Protein AF-A0A2V8XQ31-F1 (afdb_monomer)

Secondary structure (DSSP, 8-state):
--HHHHHHHHHHHHHHHHHHHHHHHHHHHHTT----THHHHHHTT--SPP-TTTS-HHHHHHHHHHHHHHTTB--STTS-BHHHHHHHH-GGGHHHHHHHHHHHGGGHHHHHHHIIIIISS--SSHHHHHHHHHHHHHS-HHHHHHHHHHHHHHHHHHHHHHHHHHTT-HHHHHHHHHHHHHHHHHHHHHHH--

pLDDT: mean 86.51, std 13.4, range [44.06, 98.5]

Foldseek 3Di:
DDPVLVVLLVVLVVLLVVLVVLVVQLVCLVVVNDDDCVQVVCCVPPVDHPPCVVPVVSVLSLLQSLLSLLQCCPPDPPGHRVLVSCCVVCVVLNLLSVLLCVLQVVLNVLSVLSNCDRHPHHDPDPVSNVSSCVSCVVDPPVSNVVSVVLVSQLVCLSVQLVVCVVVVPVVSNVVSVVSSVVSNVVSVVVVVVD

Solvent-accessible surface area (backbone atoms only — not comparable to full-atom values): 10555 Å² total; per-residue (Å²): 130,55,75,65,56,53,49,50,47,50,53,47,53,56,53,50,52,53,51,55,50,50,51,50,53,47,51,28,44,77,71,67,71,52,79,72,65,67,64,61,61,37,56,76,80,45,80,69,80,82,58,56,86,81,56,48,62,60,58,58,45,49,42,46,47,49,26,54,50,36,61,44,58,26,89,50,99,90,41,46,34,49,69,61,52,44,40,73,77,40,55,91,46,37,69,41,50,51,33,39,45,66,59,41,55,84,44,47,71,38,35,50,45,23,20,60,24,69,38,84,35,83,55,97,44,70,75,60,35,51,65,27,50,51,43,59,76,78,38,54,70,64,59,56,50,49,35,51,48,35,49,52,42,31,55,50,14,55,56,44,26,54,53,19,55,78,68,68,35,66,69,53,28,52,54,20,48,51,39,31,52,51,29,20,51,53,35,50,54,56,65,76,75,109

Nearest PDB structures (foldseek):
  6za9-assembly1_N  TM=2.447E-01  e=4.425E+00  Ovis aries
  8gl3-assembly1_A  TM=2.316E-01  e=5.879E+00  synthetic construct
  8abq-assembly1_A  TM=2.001E-01  e=6.777E+00  Homo sapiens
  7n6g-assembly1_3X  TM=1.553E-01  e=7.813E+00  Chlamydomonas reinhardtii

Structure (mmCIF, N/CA/C/O backbone):
data_AF-A0A2V8XQ31-F1
#
_entry.id   AF-A0A2V8XQ31-F1
#
loop_
_atom_site.group_PDB
_atom_site.id
_atom_site.type_symbol
_atom_site.label_atom_id
_atom_site.label_alt_id
_atom_site.label_comp_id
_atom_site.label_asym_id
_atom_site.label_entity_id
_atom_site.label_seq_id
_atom_site.pdbx_PDB_ins_code
_atom_site.Cartn_x
_atom_site.Cartn_y
_atom_site.Cartn_z
_atom_site.occupancy
_atom_site.B_iso_or_equiv
_atom_site.auth_seq_id
_atom_site.auth_comp_id
_atom_site.auth_asym_id
_atom_site.auth_atom_id
_atom_site.pdbx_PDB_model_num
ATOM 1 N N . MET A 1 1 ? 2.027 -2.261 24.546 1.00 66.75 1 MET A N 1
ATOM 2 C CA . MET A 1 1 ? 3.226 -2.220 23.699 1.00 66.75 1 MET A CA 1
ATOM 3 C C . MET A 1 1 ? 4.453 -1.983 24.562 1.00 66.75 1 MET A C 1
ATOM 5 O O . MET A 1 1 ? 4.345 -1.284 25.568 1.00 66.75 1 MET A O 1
ATOM 9 N N . ASN A 1 2 ? 5.584 -2.586 24.212 1.00 75.25 2 ASN A N 1
ATOM 10 C CA . ASN A 1 2 ? 6.893 -2.302 24.798 1.00 75.25 2 ASN A CA 1
ATOM 11 C C . ASN A 1 2 ? 7.552 -1.076 24.114 1.00 75.25 2 ASN A C 1
ATOM 13 O O . ASN A 1 2 ? 7.006 -0.517 23.163 1.00 75.25 2 ASN A O 1
ATOM 17 N N . ALA A 1 3 ? 8.706 -0.617 24.614 1.00 73.62 3 ALA A N 1
ATOM 18 C CA . ALA A 1 3 ? 9.369 0.590 24.099 1.00 73.62 3 ALA A CA 1
ATOM 19 C C . ALA A 1 3 ? 9.789 0.477 22.620 1.00 73.62 3 ALA A C 1
ATOM 21 O O . ALA A 1 3 ? 9.662 1.447 21.877 1.00 73.62 3 ALA A O 1
ATOM 22 N N . THR A 1 4 ? 10.234 -0.705 22.192 1.00 73.88 4 THR A N 1
ATOM 23 C CA . THR A 1 4 ? 10.644 -0.991 20.811 1.00 73.88 4 THR A CA 1
ATOM 24 C C . THR A 1 4 ? 9.445 -1.001 19.863 1.00 73.88 4 THR A C 1
ATOM 26 O O . THR A 1 4 ? 9.502 -0.392 18.802 1.00 73.88 4 THR A O 1
ATOM 29 N N . GLU A 1 5 ? 8.323 -1.596 20.271 1.00 76.50 5 GLU A N 1
ATOM 30 C CA . GLU A 1 5 ? 7.067 -1.596 19.502 1.00 76.50 5 GLU A CA 1
ATOM 31 C C . GLU A 1 5 ? 6.525 -0.165 19.310 1.00 76.50 5 GLU A C 1
ATOM 33 O O . GLU A 1 5 ? 6.052 0.202 18.234 1.00 76.50 5 GLU A O 1
ATOM 38 N N . HIS A 1 6 ? 6.643 0.687 20.335 1.00 80.50 6 HIS A N 1
ATOM 39 C CA . HIS A 1 6 ? 6.272 2.102 20.232 1.00 80.50 6 HIS A CA 1
ATOM 40 C C . HIS A 1 6 ? 7.166 2.889 19.263 1.00 80.50 6 HIS A C 1
ATOM 42 O O . HIS A 1 6 ? 6.672 3.758 18.538 1.00 80.50 6 HIS A O 1
ATOM 48 N N . GLU A 1 7 ? 8.469 2.609 19.256 1.00 88.44 7 GLU A N 1
ATOM 49 C CA . GLU A 1 7 ? 9.415 3.212 18.318 1.00 88.44 7 GLU A CA 1
ATOM 50 C C . GLU A 1 7 ? 9.129 2.767 16.880 1.00 88.44 7 GLU A C 1
ATOM 52 O O . GLU A 1 7 ? 9.018 3.608 15.985 1.00 88.44 7 GLU A O 1
ATOM 57 N N . GLU A 1 8 ? 8.918 1.470 16.664 1.00 90.19 8 GLU A N 1
ATOM 58 C CA . GLU A 1 8 ? 8.618 0.917 15.347 1.00 90.19 8 GLU A CA 1
ATOM 59 C C . GLU A 1 8 ? 7.309 1.473 14.771 1.00 90.19 8 GLU A C 1
ATOM 61 O O . GLU A 1 8 ? 7.279 1.891 13.611 1.00 90.19 8 GLU A O 1
ATOM 66 N N . LEU A 1 9 ? 6.248 1.579 15.579 1.00 88.56 9 LEU A N 1
ATOM 67 C CA . LEU A 1 9 ? 4.995 2.218 15.167 1.00 88.56 9 LEU A CA 1
ATOM 68 C C . LEU A 1 9 ? 5.207 3.674 14.741 1.00 88.56 9 LEU A C 1
ATOM 70 O O . LEU A 1 9 ? 4.641 4.124 13.741 1.00 88.56 9 LEU A O 1
ATOM 74 N N . ARG A 1 10 ? 6.016 4.430 15.489 1.00 90.69 10 ARG A N 1
ATOM 75 C CA . ARG A 1 10 ? 6.312 5.824 15.151 1.00 90.69 10 ARG A CA 1
ATOM 76 C C . ARG A 1 10 ? 7.059 5.920 13.825 1.00 90.69 10 ARG A C 1
ATOM 78 O O . ARG A 1 10 ? 6.645 6.688 12.956 1.00 90.69 10 ARG A O 1
ATOM 85 N N . ILE A 1 11 ? 8.118 5.128 13.660 1.00 93.44 11 ILE A N 1
ATOM 86 C CA . ILE A 1 11 ? 8.884 5.057 12.412 1.00 93.44 11 ILE A CA 1
ATOM 87 C C . ILE A 1 11 ? 7.945 4.678 11.264 1.00 93.44 11 ILE A C 1
ATOM 89 O O . ILE A 1 11 ? 7.956 5.329 10.217 1.00 93.44 11 ILE A O 1
ATOM 93 N N . PHE A 1 12 ? 7.079 3.682 11.469 1.00 94.44 12 PHE A N 1
ATOM 94 C CA . PHE A 1 12 ? 6.083 3.283 10.487 1.00 94.44 12 PHE A CA 1
ATOM 95 C C . PHE A 1 12 ? 5.175 4.441 10.086 1.00 94.44 12 PHE A C 1
ATOM 97 O O . PHE A 1 12 ? 5.033 4.711 8.895 1.00 94.44 12 PHE A O 1
ATOM 104 N N . ALA A 1 13 ? 4.579 5.143 11.049 1.00 91.88 13 ALA A N 1
ATOM 105 C CA . ALA A 1 13 ? 3.667 6.247 10.776 1.00 91.88 13 ALA A CA 1
ATOM 106 C C . ALA A 1 13 ? 4.354 7.372 9.980 1.00 91.88 13 ALA A C 1
ATOM 108 O O . ALA A 1 13 ? 3.790 7.870 9.003 1.00 91.88 13 ALA A O 1
ATOM 109 N N . GLU A 1 14 ? 5.589 7.729 10.344 1.00 94.31 14 GLU A N 1
ATOM 110 C CA . GLU A 1 14 ? 6.400 8.719 9.626 1.00 94.31 14 GLU A CA 1
ATOM 111 C C . GLU A 1 14 ? 6.654 8.285 8.171 1.00 94.31 14 GLU A C 1
ATOM 113 O O . GLU A 1 14 ? 6.369 9.034 7.228 1.00 94.31 14 GLU A O 1
ATOM 118 N N . ARG A 1 15 ? 7.099 7.040 7.954 1.00 96.00 15 ARG A N 1
ATOM 119 C CA . ARG A 1 15 ? 7.329 6.511 6.600 1.00 96.00 15 ARG A CA 1
ATOM 120 C C . ARG A 1 15 ? 6.035 6.348 5.802 1.00 96.00 15 ARG A C 1
ATOM 122 O O . ARG A 1 15 ? 6.018 6.617 4.601 1.00 96.00 15 ARG A O 1
ATOM 129 N N . PHE A 1 16 ? 4.936 5.966 6.442 1.00 96.50 16 PHE A N 1
ATOM 130 C CA . PHE A 1 16 ? 3.633 5.851 5.796 1.00 96.50 16 PHE A CA 1
ATOM 131 C C . PHE A 1 16 ? 3.143 7.215 5.293 1.00 96.50 16 PHE A C 1
ATOM 133 O O . PHE A 1 16 ? 2.686 7.315 4.156 1.00 96.50 16 PHE A O 1
ATOM 140 N N . MET A 1 17 ? 3.324 8.294 6.063 1.00 94.75 17 MET A N 1
ATOM 141 C CA . MET A 1 17 ? 3.017 9.655 5.596 1.00 94.75 17 MET A CA 1
ATOM 142 C C . MET A 1 17 ? 3.853 10.057 4.375 1.00 94.75 17 MET A C 1
ATOM 144 O O . MET A 1 17 ? 3.322 10.623 3.418 1.00 94.75 17 MET A O 1
ATOM 148 N N . HIS A 1 18 ? 5.147 9.731 4.353 1.00 96.06 18 HIS A N 1
ATOM 149 C CA . HIS A 1 18 ? 5.979 9.967 3.170 1.00 96.06 18 HIS A CA 1
ATOM 150 C C . HIS A 1 18 ? 5.475 9.196 1.946 1.00 96.06 18 HIS A C 1
ATOM 152 O O . HIS A 1 18 ? 5.382 9.768 0.861 1.00 96.06 18 HIS A O 1
ATOM 158 N N . PHE A 1 19 ? 5.083 7.934 2.115 1.00 97.12 19 PHE A N 1
ATOM 159 C CA . PHE A 1 19 ? 4.467 7.152 1.045 1.00 97.12 19 PHE A CA 1
ATOM 160 C C . PHE A 1 19 ? 3.168 7.786 0.528 1.00 97.12 19 PHE A C 1
ATOM 162 O O . PHE A 1 19 ? 2.980 7.891 -0.683 1.00 97.12 19 PHE A O 1
ATOM 169 N N . MET A 1 20 ? 2.309 8.289 1.419 1.00 96.12 20 MET A N 1
ATOM 170 C CA . MET A 1 20 ? 1.084 9.010 1.047 1.00 96.12 20 MET A CA 1
ATOM 171 C C . MET A 1 20 ? 1.369 10.279 0.231 1.00 96.12 20 MET A C 1
ATOM 173 O O . MET A 1 20 ? 0.645 10.580 -0.724 1.00 96.12 20 MET A O 1
ATOM 177 N N . ASN A 1 21 ? 2.444 10.997 0.559 1.00 94.56 21 ASN A N 1
ATOM 178 C CA . ASN A 1 21 ? 2.882 12.164 -0.204 1.00 94.56 21 ASN A CA 1
ATOM 179 C C . ASN A 1 21 ? 3.381 11.766 -1.600 1.00 94.5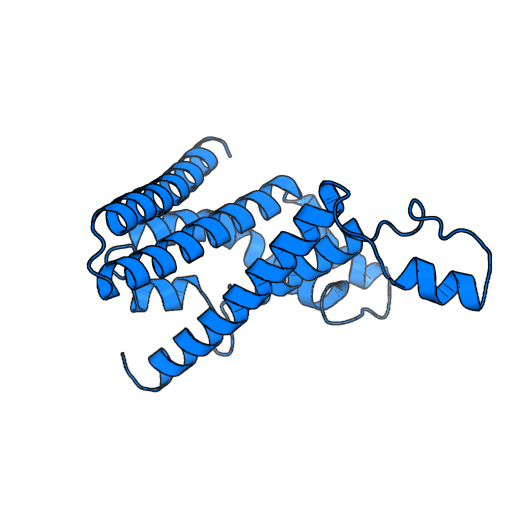6 21 ASN A C 1
ATOM 181 O O . ASN A 1 21 ? 2.948 12.352 -2.591 1.00 94.56 21 ASN A O 1
ATOM 185 N N . LEU A 1 22 ? 4.227 10.734 -1.701 1.00 95.00 22 LEU A N 1
ATOM 186 C CA . LEU A 1 22 ? 4.715 10.219 -2.989 1.00 95.00 22 LEU A CA 1
ATOM 187 C C . LEU A 1 22 ? 3.567 9.710 -3.869 1.00 95.00 22 LEU A C 1
ATOM 189 O O . LEU A 1 22 ? 3.551 9.963 -5.073 1.00 95.00 22 LEU A O 1
ATOM 193 N N . TRP A 1 23 ? 2.583 9.035 -3.269 1.00 95.25 23 TRP A N 1
ATOM 194 C CA . TRP A 1 23 ? 1.371 8.594 -3.956 1.00 95.25 23 TRP A CA 1
ATOM 195 C C . TRP A 1 23 ? 0.600 9.776 -4.548 1.00 95.25 23 TRP A C 1
ATOM 197 O O . TRP A 1 23 ? 0.199 9.735 -5.710 1.00 95.25 23 TRP A O 1
ATOM 207 N N . THR A 1 24 ? 0.397 10.832 -3.756 1.00 92.81 24 THR A N 1
ATOM 208 C CA . THR A 1 24 ? -0.307 12.046 -4.193 1.00 92.81 24 THR A CA 1
ATOM 209 C C . THR A 1 24 ? 0.429 12.723 -5.345 1.00 92.81 24 THR A C 1
ATOM 211 O O . THR A 1 24 ? -0.178 12.966 -6.382 1.00 92.81 24 THR A O 1
ATOM 214 N N . ILE A 1 25 ? 1.750 12.902 -5.229 1.00 90.69 25 ILE A N 1
ATOM 215 C CA . ILE A 1 25 ? 2.588 13.464 -6.300 1.00 90.69 25 ILE A CA 1
ATOM 216 C C . ILE A 1 25 ? 2.452 12.645 -7.588 1.00 90.69 25 ILE A C 1
ATOM 218 O O . ILE A 1 25 ? 2.255 13.204 -8.666 1.00 90.69 25 ILE A O 1
ATOM 222 N N . TYR A 1 26 ? 2.522 11.315 -7.491 1.00 92.56 26 TYR A N 1
ATOM 223 C CA . TYR A 1 26 ? 2.363 10.447 -8.653 1.00 92.56 26 TYR A CA 1
ATOM 224 C C . TYR A 1 26 ? 0.970 10.578 -9.284 1.00 92.56 26 TYR A C 1
ATOM 226 O O . TYR A 1 26 ? 0.849 10.678 -10.505 1.00 92.56 26 TYR A O 1
ATOM 234 N N . LYS A 1 27 ? -0.092 10.636 -8.471 1.00 90.88 27 LYS A N 1
ATOM 235 C CA . LYS A 1 27 ? -1.457 10.867 -8.960 1.00 90.88 27 LYS A CA 1
ATOM 236 C C . LYS A 1 27 ? -1.591 12.216 -9.665 1.00 90.88 27 LYS A C 1
ATOM 238 O O . LYS A 1 27 ? -2.171 12.239 -10.748 1.00 90.88 27 LYS A O 1
ATOM 243 N N . ASP A 1 28 ? -1.011 13.277 -9.116 1.00 8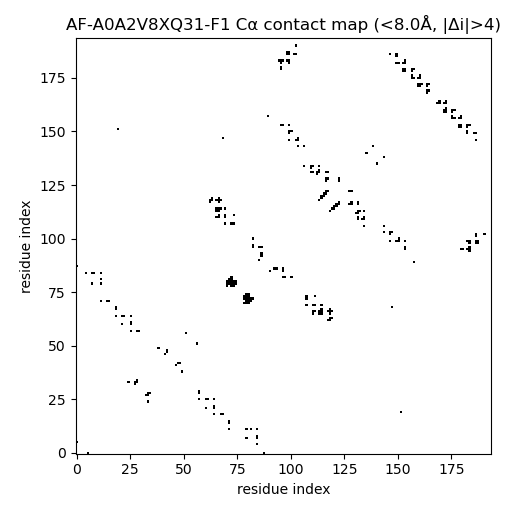8.19 28 ASP A N 1
ATOM 244 C CA . ASP A 1 28 ? -1.019 14.608 -9.727 1.00 88.19 28 ASP A CA 1
ATOM 245 C C . ASP A 1 28 ? -0.254 14.637 -11.056 1.00 88.19 28 ASP A C 1
ATOM 247 O O . ASP A 1 28 ? -0.667 15.320 -11.994 1.00 88.19 28 ASP A O 1
ATOM 251 N N . MET A 1 29 ? 0.831 13.864 -11.188 1.00 86.88 29 MET A N 1
ATOM 252 C CA . MET A 1 29 ? 1.517 13.679 -12.473 1.00 86.88 29 MET A CA 1
ATOM 253 C C . MET A 1 29 ? 0.620 12.997 -13.508 1.00 86.88 29 MET A C 1
ATOM 255 O O . MET A 1 29 ? 0.594 13.422 -14.661 1.00 86.88 29 MET A O 1
ATOM 259 N N . LEU A 1 30 ? -0.136 11.969 -13.110 1.00 85.38 30 LEU A N 1
ATOM 260 C CA . LEU A 1 30 ? -1.047 11.262 -14.016 1.00 85.38 30 LEU A CA 1
ATOM 261 C C . LEU A 1 30 ? -2.241 12.121 -14.455 1.00 85.38 30 LEU A C 1
ATOM 263 O O . LEU A 1 30 ? -2.742 11.935 -15.560 1.00 85.38 30 LEU A O 1
ATOM 267 N N . THR A 1 31 ? -2.703 13.050 -13.614 1.00 85.50 31 THR A N 1
ATOM 268 C CA . THR A 1 31 ? -3.830 13.944 -13.931 1.00 85.50 31 THR A CA 1
ATOM 269 C C . THR A 1 31 ? -3.396 15.283 -14.531 1.00 85.50 31 THR A C 1
ATOM 271 O O . THR A 1 31 ? -4.246 16.121 -14.815 1.00 85.50 31 THR A O 1
ATOM 274 N N . GLY A 1 32 ? -2.092 15.507 -14.726 1.00 78.38 32 GLY A N 1
ATOM 275 C CA . GLY A 1 32 ? -1.554 16.758 -15.273 1.00 78.38 32 GLY A CA 1
ATOM 276 C C . GLY A 1 32 ? -1.569 17.942 -14.297 1.00 78.38 32 GLY A C 1
ATOM 277 O O . GLY A 1 32 ? -1.387 19.083 -14.713 1.00 78.38 32 GLY A O 1
ATOM 278 N N . HIS A 1 33 ? -1.778 17.690 -13.003 1.00 79.50 33 HIS A N 1
ATOM 279 C CA . HIS A 1 33 ? -1.735 18.709 -11.951 1.00 79.50 33 HIS A CA 1
ATOM 280 C C . HIS A 1 33 ? -0.315 18.970 -11.428 1.00 79.50 33 HIS A C 1
ATOM 282 O O . HIS A 1 33 ? -0.062 20.018 -10.835 1.00 79.50 33 HIS A O 1
ATOM 288 N N . TYR A 1 34 ? 0.629 18.058 -11.676 1.00 76.38 34 TYR A N 1
ATOM 289 C CA . TYR A 1 34 ? 2.032 18.257 -11.325 1.00 76.38 34 TYR A CA 1
ATOM 290 C C . TYR A 1 34 ? 2.772 19.097 -12.377 1.00 76.38 34 TYR A C 1
ATOM 292 O O . TYR A 1 34 ? 2.791 18.753 -13.561 1.00 76.38 34 TYR A O 1
ATOM 300 N N . LYS A 1 35 ? 3.443 20.165 -11.930 1.00 67.38 35 LYS A N 1
ATOM 301 C CA . LYS A 1 35 ? 4.313 21.014 -12.758 1.00 67.38 35 LYS A CA 1
ATOM 302 C C . LYS A 1 35 ? 5.777 20.852 -12.313 1.00 67.38 35 LYS A C 1
ATOM 304 O O . LYS A 1 35 ? 6.116 21.324 -11.229 1.00 67.38 35 LYS A O 1
ATOM 309 N N . PRO A 1 36 ? 6.647 20.183 -13.093 1.00 65.44 36 PRO A N 1
ATOM 310 C CA . PRO A 1 36 ? 8.058 20.038 -12.738 1.00 65.44 36 PRO A CA 1
ATOM 311 C C . PRO A 1 36 ? 8.803 21.375 -12.844 1.00 65.44 36 PRO A C 1
ATOM 313 O O . PRO A 1 36 ? 8.798 22.003 -13.900 1.00 65.44 36 PRO A O 1
ATOM 316 N N . SER A 1 37 ? 9.531 21.757 -11.794 1.00 64.06 37 SER A N 1
ATOM 317 C CA . SER A 1 37 ? 10.412 22.940 -11.788 1.00 64.06 37 SER A CA 1
ATOM 318 C C . SER A 1 37 ? 11.687 22.765 -12.627 1.00 64.06 37 SER A C 1
ATOM 320 O O . SER A 1 37 ? 12.324 23.744 -13.002 1.00 64.06 37 SER A O 1
ATOM 322 N N . TYR A 1 38 ? 12.059 21.528 -12.978 1.00 54.88 38 TYR A N 1
ATOM 323 C CA . TYR A 1 38 ? 13.233 21.245 -13.818 1.00 54.88 38 TYR A CA 1
ATOM 324 C C . TYR A 1 38 ? 13.116 21.852 -15.231 1.00 54.88 38 TYR A C 1
ATOM 326 O O . TYR A 1 38 ? 14.125 22.208 -15.835 1.00 54.88 38 TYR A O 1
ATOM 334 N N . GLY A 1 39 ? 11.886 22.044 -15.730 1.00 50.22 39 GLY A N 1
ATOM 335 C CA . GLY A 1 39 ? 11.628 22.783 -16.970 1.00 50.22 39 GLY A CA 1
ATOM 336 C C . GLY A 1 39 ? 12.022 24.259 -16.891 1.00 50.22 39 GLY A C 1
ATOM 337 O O . GLY A 1 39 ? 12.519 24.797 -17.871 1.00 50.22 39 GLY A O 1
ATOM 338 N N . GLU A 1 40 ? 11.873 24.888 -15.723 1.00 51.12 40 GLU A N 1
ATOM 339 C CA . GLU A 1 40 ? 12.213 26.299 -15.501 1.00 51.12 40 GLU A CA 1
ATOM 340 C C . GLU A 1 40 ? 13.726 26.498 -15.303 1.00 51.12 40 GLU A C 1
ATOM 342 O O . GLU A 1 40 ? 14.291 27.470 -15.804 1.00 51.12 40 GLU A O 1
ATOM 347 N N . MET A 1 41 ? 14.406 25.546 -14.645 1.00 46.25 41 MET A N 1
ATOM 348 C CA . MET A 1 41 ? 15.866 25.582 -14.455 1.00 46.25 41 MET A CA 1
ATOM 349 C C . MET A 1 41 ? 16.644 25.411 -15.767 1.00 46.25 41 MET A C 1
ATOM 351 O O . MET A 1 41 ? 17.636 26.101 -15.974 1.00 46.25 41 MET A O 1
ATOM 355 N N . LEU A 1 42 ? 16.190 24.540 -16.677 1.00 44.06 42 LEU A N 1
ATOM 356 C CA . LEU A 1 42 ? 16.852 24.364 -17.973 1.00 44.06 42 LEU A CA 1
ATOM 357 C C . LEU A 1 42 ? 16.575 25.518 -18.934 1.00 44.06 42 LEU A C 1
ATOM 359 O O . LEU A 1 42 ? 17.495 25.929 -19.623 1.00 44.06 42 LEU A O 1
ATOM 363 N N . THR A 1 43 ? 15.382 26.126 -18.940 1.00 49.31 43 THR A N 1
ATOM 364 C CA . THR A 1 43 ? 15.114 27.289 -19.812 1.00 49.31 43 THR A CA 1
ATOM 365 C C . THR A 1 43 ? 16.011 28.501 -19.539 1.00 49.31 43 THR A C 1
ATOM 367 O O . THR A 1 43 ? 16.128 29.365 -20.406 1.00 49.31 43 THR A O 1
ATOM 370 N N . ALA A 1 44 ? 16.654 28.565 -18.367 1.00 53.50 44 ALA A N 1
ATOM 371 C CA . ALA A 1 44 ? 17.627 29.600 -18.028 1.00 53.50 44 ALA A CA 1
ATOM 372 C C . ALA A 1 44 ? 19.041 29.336 -18.597 1.00 53.50 44 ALA A C 1
ATOM 374 O O . ALA A 1 44 ? 19.782 30.291 -18.812 1.00 53.50 44 ALA A O 1
ATOM 375 N N . GLU A 1 45 ? 19.411 28.077 -18.868 1.00 54.59 45 GLU A N 1
ATOM 376 C CA . GLU A 1 45 ? 20.768 27.680 -19.300 1.00 54.59 45 GLU A CA 1
ATOM 377 C C . GLU A 1 45 ? 20.816 27.020 -20.698 1.00 54.59 45 GLU A C 1
ATOM 379 O O . GLU A 1 45 ? 21.830 27.109 -21.388 1.00 54.59 45 GLU A O 1
ATOM 384 N N . ASP A 1 46 ? 19.726 26.399 -21.157 1.00 52.12 46 ASP A N 1
ATOM 385 C CA . ASP A 1 46 ? 19.575 25.738 -22.457 1.00 52.12 46 ASP A CA 1
ATOM 386 C C . ASP A 1 46 ? 18.105 25.813 -22.943 1.00 52.12 46 ASP A C 1
ATOM 388 O O . ASP A 1 46 ? 17.221 25.156 -22.389 1.00 52.12 46 ASP A O 1
ATOM 392 N N . PRO A 1 47 ? 17.800 26.582 -24.006 1.00 54.25 47 PRO A N 1
ATOM 393 C CA . PRO A 1 47 ? 16.432 26.853 -24.456 1.00 54.25 47 PRO A CA 1
ATOM 394 C C . PRO A 1 47 ? 15.769 25.685 -25.207 1.00 54.25 47 PRO A C 1
ATOM 396 O O . PRO A 1 47 ? 14.673 25.844 -25.752 1.00 54.25 47 PRO A O 1
ATOM 399 N N . ARG A 1 48 ? 16.413 24.514 -25.303 1.00 61.91 48 ARG A N 1
ATOM 400 C CA . ARG A 1 48 ? 15.818 23.355 -25.977 1.00 61.91 48 ARG A CA 1
ATOM 401 C C . ARG A 1 48 ? 14.623 22.831 -25.167 1.00 61.91 48 ARG A C 1
ATOM 403 O O . ARG A 1 48 ? 14.771 22.553 -23.978 1.00 61.91 48 ARG A O 1
ATOM 410 N N . PRO A 1 49 ? 13.445 22.634 -25.789 1.00 55.25 49 PRO A N 1
ATOM 411 C CA . PRO A 1 49 ? 12.296 22.074 -25.090 1.00 55.25 49 PRO A CA 1
ATOM 412 C C . PRO A 1 49 ? 12.641 20.678 -24.558 1.00 55.25 49 PRO A C 1
ATOM 414 O O . PRO A 1 49 ? 13.111 19.819 -25.309 1.00 55.25 49 PRO A O 1
ATOM 417 N N . ILE A 1 50 ? 12.404 20.448 -23.262 1.00 56.19 50 ILE A N 1
ATOM 418 C CA . ILE A 1 50 ? 12.531 19.116 -22.669 1.00 56.19 50 ILE A CA 1
ATOM 419 C C . ILE A 1 50 ? 11.511 18.213 -23.354 1.00 56.19 50 ILE A C 1
ATOM 421 O O . ILE A 1 50 ? 10.300 18.425 -23.263 1.00 56.19 50 ILE A O 1
ATOM 425 N N . ASP A 1 51 ? 12.005 17.187 -24.040 1.00 61.12 51 ASP A N 1
ATOM 426 C CA . ASP A 1 51 ? 11.145 16.159 -24.598 1.00 61.12 51 ASP A CA 1
ATOM 427 C C . ASP A 1 51 ? 10.641 15.249 -23.468 1.00 61.12 51 ASP A C 1
ATOM 429 O O . ASP A 1 51 ? 11.219 14.201 -23.168 1.00 61.12 51 ASP A O 1
ATOM 433 N N . ASN A 1 52 ? 9.539 15.653 -22.834 1.00 56.03 52 ASN A N 1
ATOM 434 C CA . ASN A 1 52 ? 8.838 14.851 -21.828 1.00 56.03 52 ASN A CA 1
ATOM 435 C C . ASN A 1 52 ? 8.349 13.498 -22.387 1.00 56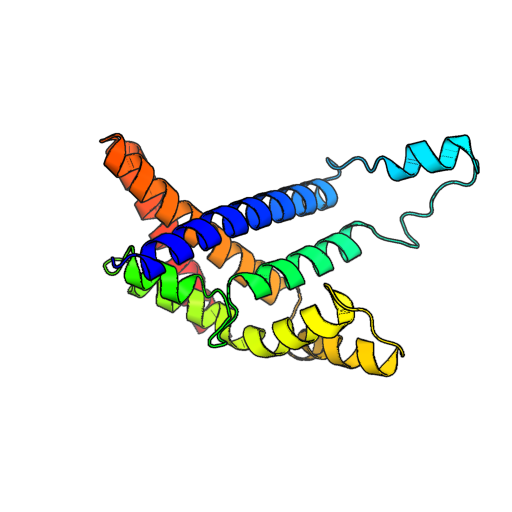.03 52 ASN A C 1
ATOM 437 O O . ASN A 1 52 ? 7.985 12.622 -21.607 1.00 56.03 52 ASN A O 1
ATOM 441 N N . ARG A 1 53 ? 8.350 13.294 -23.718 1.00 59.00 53 ARG A N 1
ATOM 442 C CA . ARG A 1 53 ? 8.084 11.983 -24.334 1.00 59.00 53 ARG A CA 1
ATOM 443 C C . ARG A 1 53 ? 9.308 11.072 -24.274 1.00 59.00 53 ARG A C 1
ATOM 445 O O . ARG A 1 53 ? 9.152 9.858 -24.218 1.00 59.00 53 ARG A O 1
ATOM 452 N N . LYS A 1 54 ? 10.514 11.644 -24.258 1.00 55.81 54 LYS A N 1
ATOM 453 C CA . LYS A 1 54 ? 11.781 10.909 -24.139 1.00 55.81 54 LYS A CA 1
ATOM 454 C C . LYS A 1 54 ? 12.092 10.510 -22.696 1.00 55.81 54 LYS A C 1
ATOM 456 O O . LYS A 1 54 ? 12.698 9.465 -22.478 1.00 55.81 54 LYS A O 1
ATOM 461 N N . TRP A 1 55 ? 11.656 11.316 -21.727 1.00 63.66 55 TRP A N 1
ATOM 462 C CA . TRP A 1 55 ? 11.854 11.071 -20.294 1.00 63.66 55 TRP A CA 1
ATOM 463 C C . TRP A 1 55 ? 10.552 11.288 -19.516 1.00 63.66 55 TRP A C 1
ATOM 465 O O . TRP A 1 55 ? 10.376 12.321 -18.868 1.00 63.66 55 TRP A O 1
ATOM 475 N N . PRO A 1 56 ? 9.612 10.334 -19.590 1.00 71.56 56 PRO A N 1
ATOM 476 C CA . PRO A 1 56 ? 8.336 10.437 -18.895 1.00 71.56 56 PRO A CA 1
ATOM 477 C C . PRO A 1 56 ? 8.555 10.404 -17.373 1.00 71.56 56 PRO A C 1
ATOM 479 O O . PRO A 1 56 ? 8.757 9.348 -16.773 1.00 71.56 56 PRO A O 1
ATOM 482 N N . VAL A 1 57 ? 8.525 11.580 -16.737 1.00 77.62 57 VAL A N 1
ATOM 483 C CA . VAL A 1 57 ? 8.790 11.777 -15.295 1.00 77.62 57 VAL A CA 1
ATOM 484 C C . VAL A 1 57 ? 7.851 10.945 -14.415 1.00 77.62 57 VAL A C 1
ATOM 486 O O . VAL A 1 57 ? 8.242 10.483 -13.344 1.00 77.62 57 VAL A O 1
ATOM 489 N N . ASN A 1 58 ? 6.634 10.680 -14.892 1.00 80.88 58 ASN A N 1
ATOM 490 C CA . ASN A 1 58 ? 5.686 9.788 -14.233 1.00 80.88 58 ASN A CA 1
ATOM 491 C C . ASN A 1 58 ? 6.226 8.352 -14.104 1.00 80.88 58 ASN A C 1
ATOM 493 O O . ASN A 1 58 ? 5.977 7.717 -13.085 1.00 80.88 58 ASN A O 1
ATOM 497 N N . ILE A 1 59 ? 6.998 7.841 -15.071 1.00 81.69 59 ILE A N 1
ATOM 498 C CA . ILE A 1 59 ? 7.609 6.504 -14.963 1.00 81.69 59 ILE A CA 1
ATOM 499 C C . ILE A 1 59 ? 8.664 6.494 -13.853 1.00 81.69 59 ILE A C 1
ATOM 501 O O . ILE A 1 59 ? 8.641 5.613 -12.995 1.00 81.69 59 ILE A O 1
ATOM 505 N N . THR A 1 60 ? 9.534 7.506 -13.805 1.00 84.31 60 THR A N 1
ATOM 506 C CA . THR A 1 60 ? 10.521 7.655 -12.723 1.00 84.31 60 THR A CA 1
ATOM 507 C C . THR A 1 60 ? 9.840 7.718 -11.357 1.00 84.31 60 THR A C 1
ATOM 509 O O . THR A 1 60 ? 10.249 7.034 -10.420 1.00 84.31 60 THR A O 1
ATOM 512 N N . MET A 1 61 ? 8.761 8.493 -11.242 1.00 89.31 61 MET A N 1
ATOM 513 C CA . MET A 1 61 ? 8.010 8.605 -9.995 1.00 89.31 61 MET A CA 1
ATOM 514 C C . MET A 1 61 ? 7.335 7.282 -9.611 1.00 89.31 61 MET A C 1
ATOM 516 O O . MET A 1 61 ? 7.342 6.908 -8.441 1.00 89.31 61 MET A O 1
ATOM 520 N N . MET A 1 62 ? 6.820 6.517 -10.575 1.00 89.81 62 MET A N 1
ATOM 521 C CA . MET A 1 62 ? 6.298 5.173 -10.313 1.00 89.81 62 MET A CA 1
ATOM 522 C C . MET A 1 62 ? 7.380 4.254 -9.726 1.00 89.81 62 MET A C 1
ATOM 524 O O . MET A 1 62 ? 7.115 3.536 -8.764 1.00 89.81 62 MET A O 1
ATOM 528 N N . PHE A 1 63 ? 8.612 4.307 -10.244 1.00 89.62 63 PHE A N 1
ATOM 529 C CA . PHE A 1 63 ? 9.721 3.495 -9.730 1.00 89.62 63 PHE A CA 1
ATOM 530 C C . PHE A 1 63 ? 10.079 3.860 -8.288 1.00 89.62 63 PHE A C 1
ATOM 532 O O . PHE A 1 63 ? 10.238 2.974 -7.446 1.00 89.62 63 PHE A O 1
ATOM 539 N N . VAL A 1 64 ? 10.144 5.160 -7.983 1.00 92.12 64 VAL A N 1
ATOM 540 C CA . VAL A 1 64 ? 10.352 5.646 -6.612 1.00 92.12 64 VAL A CA 1
ATOM 541 C C . VAL A 1 64 ? 9.217 5.181 -5.703 1.00 92.12 64 VAL A C 1
ATOM 543 O O . VAL A 1 64 ? 9.474 4.711 -4.597 1.00 92.12 64 VAL A O 1
ATOM 546 N N . LEU A 1 65 ? 7.970 5.252 -6.171 1.00 94.62 65 LEU A N 1
ATOM 547 C CA . LEU A 1 65 ? 6.800 4.836 -5.406 1.00 94.62 65 LEU A CA 1
ATOM 548 C C . LEU A 1 65 ? 6.833 3.331 -5.083 1.00 94.62 65 LEU A C 1
ATOM 550 O O . LEU A 1 65 ? 6.578 2.958 -3.941 1.00 94.62 65 LEU A O 1
ATOM 554 N N . TYR A 1 66 ? 7.205 2.478 -6.042 1.00 94.31 66 TYR A N 1
ATOM 555 C CA . TYR A 1 66 ? 7.344 1.028 -5.836 1.00 94.31 66 TYR A CA 1
ATOM 556 C C . TYR A 1 66 ? 8.470 0.696 -4.853 1.00 94.31 66 TYR A C 1
ATOM 558 O O . TYR A 1 66 ? 8.292 -0.102 -3.933 1.00 94.31 66 TYR A O 1
ATOM 566 N N . ALA A 1 67 ? 9.630 1.335 -5.017 1.00 93.81 67 ALA A N 1
ATOM 567 C CA . ALA A 1 67 ? 10.766 1.133 -4.128 1.00 93.81 67 ALA A CA 1
ATOM 568 C C . ALA A 1 67 ? 10.464 1.598 -2.697 1.00 93.81 67 ALA A C 1
ATOM 570 O O . ALA A 1 67 ? 10.840 0.927 -1.734 1.00 93.81 67 ALA A O 1
ATOM 571 N N . TYR A 1 68 ? 9.766 2.727 -2.551 1.00 95.81 68 TYR A N 1
ATOM 572 C CA . TYR A 1 68 ? 9.353 3.232 -1.247 1.00 95.81 68 TYR A CA 1
ATOM 573 C C . TYR A 1 68 ? 8.297 2.326 -0.611 1.00 95.81 68 TYR A C 1
ATOM 575 O O . TYR A 1 68 ? 8.391 2.033 0.578 1.00 95.81 68 TYR A O 1
ATOM 583 N N . PHE A 1 69 ? 7.336 1.832 -1.394 1.00 96.75 69 PHE A N 1
ATOM 584 C CA . PHE A 1 69 ? 6.336 0.885 -0.913 1.00 96.75 69 PHE A CA 1
ATOM 585 C C . PHE A 1 69 ? 6.972 -0.372 -0.322 1.00 96.75 69 PHE A C 1
ATOM 587 O O . PHE A 1 69 ? 6.620 -0.743 0.791 1.00 96.75 69 PHE A O 1
ATOM 594 N N . TYR A 1 70 ? 7.968 -0.960 -0.997 1.00 95.94 70 TYR A N 1
ATOM 595 C CA . TYR A 1 70 ? 8.706 -2.102 -0.449 1.00 95.94 70 TYR A CA 1
ATOM 596 C C . TYR A 1 70 ? 9.289 -1.817 0.943 1.00 95.94 70 TYR A C 1
ATOM 598 O O . TYR A 1 70 ? 9.212 -2.672 1.817 1.00 95.94 70 TYR A O 1
ATOM 606 N N . SER A 1 71 ? 9.809 -0.605 1.181 1.00 94.75 71 SER A N 1
ATOM 607 C CA . SER A 1 71 ? 10.378 -0.225 2.486 1.00 94.75 71 SER A CA 1
ATOM 608 C C . SER A 1 71 ? 9.366 -0.184 3.641 1.00 94.75 71 SER A C 1
ATOM 610 O O . SER A 1 71 ? 9.775 -0.020 4.784 1.00 94.75 71 SER A O 1
ATOM 612 N N . LEU A 1 72 ? 8.065 -0.300 3.353 1.00 96.75 72 LEU A N 1
ATOM 613 C CA . LEU A 1 72 ? 6.983 -0.374 4.340 1.00 96.75 72 LEU A CA 1
ATOM 614 C C . LEU A 1 72 ? 6.470 -1.800 4.569 1.00 96.75 72 LEU A C 1
ATOM 616 O O . LEU A 1 72 ? 5.626 -2.005 5.438 1.00 96.75 72 LEU A O 1
ATOM 620 N N . ILE A 1 73 ? 6.906 -2.760 3.757 1.00 96.69 73 ILE A N 1
ATOM 621 C CA . ILE A 1 73 ? 6.444 -4.155 3.771 1.00 96.69 73 ILE A CA 1
ATOM 622 C C . ILE A 1 73 ? 7.631 -5.126 3.784 1.00 96.69 73 ILE A C 1
ATOM 624 O O . ILE A 1 73 ? 7.501 -6.268 3.336 1.00 96.69 73 ILE A O 1
ATOM 628 N N . GLU A 1 74 ? 8.796 -4.650 4.218 1.00 94.62 74 GLU A N 1
ATOM 629 C CA . GLU A 1 74 ? 10.040 -5.403 4.214 1.00 94.62 74 GLU A CA 1
ATOM 630 C C . GLU A 1 74 ? 10.031 -6.394 5.379 1.00 94.62 74 GLU A C 1
ATOM 632 O O . GLU A 1 74 ? 9.888 -6.005 6.530 1.00 94.62 74 GLU A O 1
ATOM 637 N N . ASP A 1 75 ? 10.168 -7.681 5.063 1.00 88.94 75 ASP A N 1
ATOM 638 C CA . ASP A 1 75 ? 9.978 -8.790 6.010 1.00 88.94 75 ASP A CA 1
ATOM 639 C C . ASP A 1 75 ? 11.308 -9.399 6.478 1.00 88.94 75 ASP A C 1
ATOM 641 O O . ASP A 1 75 ? 11.426 -10.603 6.685 1.00 88.94 75 ASP A O 1
ATOM 645 N N . SER A 1 76 ? 12.347 -8.567 6.550 1.00 89.06 76 SER A N 1
ATOM 646 C CA . SER A 1 76 ? 13.631 -8.916 7.161 1.00 89.06 76 SER A CA 1
ATOM 647 C C . SER A 1 76 ? 13.631 -8.531 8.643 1.00 89.06 76 SER A C 1
ATOM 649 O O . SER A 1 76 ? 12.843 -7.687 9.062 1.00 89.06 76 SER A O 1
ATOM 651 N N . ASP A 1 77 ? 14.541 -9.109 9.431 1.00 85.38 77 ASP A N 1
ATOM 652 C CA . ASP A 1 77 ? 14.629 -8.843 10.879 1.00 85.38 77 ASP A CA 1
ATOM 653 C C . ASP A 1 77 ? 14.911 -7.364 11.210 1.00 85.38 77 ASP A C 1
ATOM 655 O O . ASP A 1 77 ? 14.496 -6.861 12.249 1.00 85.38 77 ASP A O 1
ATOM 659 N N . GLU A 1 78 ? 15.596 -6.655 10.309 1.00 86.25 78 GLU A N 1
ATOM 660 C CA . GLU A 1 78 ? 15.887 -5.214 10.411 1.00 86.25 78 GLU A CA 1
ATOM 661 C C . GLU A 1 78 ? 14.890 -4.354 9.606 1.00 86.25 78 GLU A C 1
ATOM 663 O O . GLU A 1 78 ? 15.015 -3.130 9.526 1.00 86.25 78 GLU A O 1
ATOM 668 N N . GLY A 1 79 ? 13.928 -5.003 8.949 1.00 88.81 79 GLY A N 1
ATOM 669 C CA . GLY A 1 79 ? 12.974 -4.409 8.031 1.00 88.81 79 GLY A CA 1
ATOM 670 C C . GLY A 1 79 ? 11.715 -3.907 8.722 1.00 88.81 79 GLY A C 1
ATOM 671 O O . GLY A 1 79 ? 11.200 -4.501 9.669 1.00 88.81 79 GLY A O 1
ATOM 672 N N . LEU A 1 80 ? 11.175 -2.814 8.189 1.00 92.25 80 LEU A N 1
ATOM 673 C CA . LEU A 1 80 ? 9.880 -2.306 8.609 1.00 92.25 80 LEU A CA 1
ATOM 674 C C . LEU A 1 80 ? 8.764 -3.051 7.864 1.00 92.25 80 LEU A C 1
ATOM 676 O O . LEU A 1 80 ? 8.638 -2.929 6.641 1.00 92.25 80 LEU A O 1
ATOM 680 N N . ASN A 1 81 ? 7.909 -3.748 8.614 1.00 96.00 81 ASN A N 1
ATOM 681 C CA . ASN A 1 81 ? 6.743 -4.446 8.077 1.00 96.00 81 ASN A CA 1
ATOM 682 C C . ASN A 1 81 ? 5.447 -3.873 8.667 1.00 96.00 81 ASN A C 1
ATOM 684 O O . ASN A 1 81 ? 5.034 -4.218 9.775 1.00 96.00 81 ASN A O 1
ATOM 688 N N . GLY A 1 82 ? 4.760 -3.040 7.884 1.00 96.00 82 GLY A N 1
ATOM 689 C CA . GLY A 1 82 ? 3.503 -2.407 8.271 1.00 96.00 82 GLY A CA 1
ATOM 690 C C . GLY A 1 82 ? 2.415 -3.390 8.684 1.00 96.00 82 GLY A C 1
ATOM 691 O O . GLY A 1 82 ? 1.668 -3.098 9.607 1.00 96.00 82 GLY A O 1
ATOM 692 N N . PHE A 1 83 ? 2.348 -4.582 8.085 1.00 97.25 83 PHE A N 1
ATOM 693 C CA . PHE A 1 83 ? 1.349 -5.583 8.468 1.00 97.25 83 PHE A CA 1
ATOM 694 C C . PHE A 1 83 ? 1.619 -6.182 9.851 1.00 97.25 83 PHE A C 1
ATOM 696 O O . PHE A 1 83 ? 0.677 -6.466 10.591 1.00 97.25 83 PHE A O 1
ATOM 703 N N . ARG A 1 84 ? 2.893 -6.355 10.225 1.00 95.62 84 ARG A N 1
ATOM 704 C CA . ARG A 1 84 ? 3.279 -6.768 11.583 1.00 95.62 84 ARG A CA 1
ATOM 705 C C . ARG A 1 84 ? 2.910 -5.679 12.590 1.00 95.62 84 ARG A C 1
ATOM 707 O O . ARG A 1 84 ? 2.127 -5.951 13.496 1.00 95.62 84 ARG A O 1
ATOM 714 N N . VAL A 1 85 ? 3.351 -4.446 12.336 1.00 95.25 85 VAL A N 1
ATOM 715 C CA . VAL A 1 85 ? 3.034 -3.271 13.165 1.00 95.25 85 VAL A CA 1
ATOM 716 C C . VAL A 1 85 ? 1.521 -3.107 13.345 1.00 95.25 85 VAL A C 1
ATOM 718 O O . VAL A 1 85 ? 1.031 -2.923 14.455 1.00 95.25 85 VAL A O 1
ATOM 721 N N . TRP A 1 86 ? 0.738 -3.223 12.271 1.00 96.50 86 TRP A N 1
ATOM 722 C CA . TRP A 1 86 ? -0.715 -3.077 12.342 1.00 96.50 86 TRP A CA 1
ATOM 723 C C . TRP A 1 86 ? -1.393 -4.176 13.151 1.00 96.50 86 TRP A C 1
ATOM 725 O O . TRP A 1 86 ? -2.334 -3.873 13.878 1.00 96.50 86 TRP A O 1
ATOM 735 N N . ARG A 1 87 ? -0.934 -5.431 13.064 1.00 95.56 87 ARG A N 1
ATOM 736 C CA . ARG A 1 87 ? -1.502 -6.529 13.865 1.00 95.56 87 ARG A CA 1
ATOM 737 C C . ARG A 1 87 ? -1.241 -6.354 15.357 1.00 95.56 87 ARG A C 1
ATOM 739 O O . ARG A 1 87 ? -2.078 -6.762 16.157 1.00 95.56 87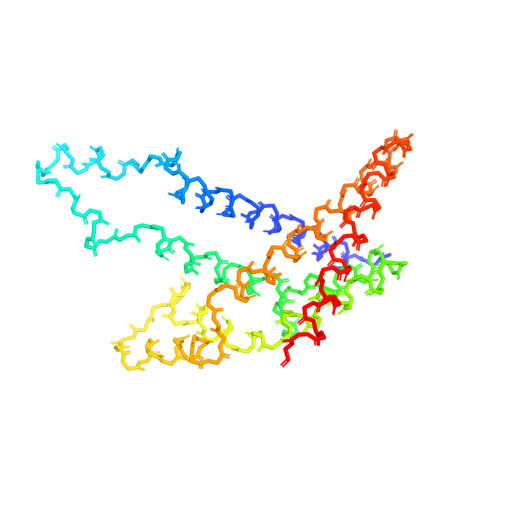 ARG A O 1
ATOM 746 N N . GLU A 1 88 ? -0.114 -5.755 15.724 1.00 93.56 88 GLU A N 1
ATOM 747 C CA . GLU A 1 88 ? 0.222 -5.465 17.121 1.00 93.56 88 GLU A CA 1
ATOM 748 C C . GLU A 1 88 ? -0.641 -4.330 17.691 1.00 93.56 88 GLU A C 1
ATOM 750 O O . GLU A 1 88 ? -1.119 -4.422 18.822 1.00 93.56 88 GLU A O 1
ATOM 755 N N . VAL A 1 89 ? -0.879 -3.277 16.903 1.00 93.06 89 VAL A N 1
ATOM 756 C CA . VAL A 1 89 ? -1.631 -2.087 17.342 1.00 93.06 89 VAL A CA 1
ATOM 757 C C . VAL A 1 89 ? -3.145 -2.282 17.250 1.00 93.06 89 VAL A C 1
ATOM 759 O O . VAL A 1 89 ? -3.881 -1.849 18.136 1.00 93.06 89 VAL A O 1
ATOM 762 N N . TRP A 1 90 ? -3.616 -2.951 16.199 1.00 94.44 90 TRP A N 1
ATOM 763 C CA . TRP A 1 90 ? -5.033 -3.177 15.910 1.00 94.44 90 TRP A CA 1
ATOM 764 C C . TRP A 1 90 ? -5.336 -4.673 15.725 1.00 94.44 90 TRP A C 1
ATOM 766 O O . TRP A 1 90 ? -5.757 -5.097 14.644 1.00 94.44 90 TRP A O 1
ATOM 776 N N . PRO A 1 91 ? -5.163 -5.507 16.768 1.00 96.00 91 PRO A N 1
ATOM 777 C CA . PRO A 1 91 ? -5.382 -6.952 16.673 1.00 96.00 91 PRO A CA 1
ATOM 778 C C . PRO A 1 91 ? -6.821 -7.324 16.288 1.00 96.00 91 PRO A C 1
ATOM 780 O O . PRO A 1 91 ? -7.048 -8.356 15.657 1.00 96.00 91 PRO A O 1
ATOM 783 N N . GLN A 1 92 ? -7.801 -6.478 16.613 1.00 95.62 92 GLN A N 1
ATOM 784 C CA . GLN A 1 92 ? -9.197 -6.647 16.206 1.00 95.62 92 GLN A CA 1
ATOM 785 C C . GLN A 1 92 ? -9.401 -6.531 14.686 1.00 95.62 92 GLN A C 1
ATOM 787 O O . GLN A 1 92 ? -10.369 -7.067 14.159 1.00 95.62 92 GLN A O 1
ATOM 792 N N . GLU A 1 93 ? -8.473 -5.885 13.975 1.00 97.75 93 GLU A N 1
ATOM 793 C CA . GLU A 1 93 ? -8.520 -5.680 12.522 1.00 97.75 93 GLU A CA 1
ATOM 794 C C . GLU A 1 93 ? -7.734 -6.749 11.753 1.00 97.75 93 GLU A C 1
ATOM 796 O O . GLU A 1 93 ? -7.548 -6.643 10.538 1.00 97.75 93 GLU A O 1
ATOM 801 N N . LYS A 1 94 ? -7.268 -7.803 12.440 1.00 97.81 94 LYS A N 1
ATOM 802 C CA . LYS A 1 94 ? -6.403 -8.841 11.864 1.00 97.81 94 LYS A CA 1
ATOM 803 C C . LYS A 1 94 ? -6.949 -9.423 10.560 1.00 97.81 94 LYS A C 1
ATOM 805 O O . LYS A 1 94 ? -6.180 -9.618 9.628 1.00 97.81 94 LYS A O 1
ATOM 810 N N . ALA A 1 95 ? -8.256 -9.670 10.468 1.00 97.81 95 ALA A N 1
ATOM 811 C CA . ALA A 1 95 ? -8.862 -10.228 9.259 1.00 97.81 95 ALA A CA 1
ATOM 812 C C . ALA A 1 95 ? -8.700 -9.304 8.037 1.00 97.81 95 ALA A C 1
ATOM 814 O O . ALA A 1 95 ? -8.345 -9.771 6.955 1.00 97.81 95 ALA A O 1
ATOM 815 N N . ALA A 1 96 ? -8.906 -7.995 8.213 1.00 98.19 96 ALA A N 1
ATOM 816 C CA . ALA A 1 96 ? -8.714 -7.009 7.152 1.00 98.19 96 ALA A CA 1
ATOM 817 C C . ALA A 1 96 ? -7.231 -6.865 6.776 1.00 98.19 96 ALA A C 1
ATOM 819 O O . ALA A 1 96 ? -6.889 -6.810 5.594 1.00 98.19 96 ALA A O 1
ATOM 820 N N . ILE A 1 97 ? -6.348 -6.863 7.782 1.00 98.50 97 ILE A N 1
ATOM 821 C CA . ILE A 1 97 ? -4.894 -6.818 7.593 1.00 98.50 97 ILE A CA 1
ATOM 822 C C . ILE A 1 97 ? -4.412 -8.024 6.783 1.00 98.50 97 ILE A C 1
ATOM 824 O O . ILE A 1 97 ? -3.739 -7.839 5.771 1.00 98.50 97 ILE A O 1
ATOM 828 N N . ASP A 1 98 ? -4.789 -9.237 7.181 1.00 98.25 98 ASP A N 1
ATOM 829 C CA . ASP A 1 98 ? -4.372 -10.466 6.507 1.00 98.25 98 ASP A CA 1
ATOM 830 C C . ASP A 1 98 ? -4.893 -10.524 5.062 1.00 98.25 98 ASP A C 1
ATOM 832 O O . ASP A 1 98 ? -4.167 -10.944 4.161 1.00 98.25 98 ASP A O 1
ATOM 836 N N . ALA A 1 99 ? -6.127 -10.064 4.816 1.00 97.94 99 ALA A N 1
ATOM 837 C CA . ALA A 1 99 ? -6.694 -10.012 3.470 1.00 97.94 99 ALA A CA 1
ATOM 838 C C . ALA A 1 99 ? -5.869 -9.114 2.536 1.00 97.94 99 ALA A C 1
ATOM 840 O O . ALA A 1 99 ? -5.570 -9.499 1.404 1.00 97.94 99 ALA A O 1
ATOM 841 N N . VAL A 1 100 ? -5.463 -7.931 3.006 1.00 98.25 100 VAL A N 1
ATOM 842 C CA . VAL A 1 100 ? -4.629 -7.016 2.214 1.00 98.25 100 VAL A CA 1
ATOM 843 C C . VAL A 1 100 ? -3.185 -7.524 2.112 1.00 98.25 100 VAL A C 1
ATOM 845 O O . VAL A 1 100 ? -2.594 -7.436 1.034 1.00 98.25 100 VAL A O 1
ATOM 848 N N . GLU A 1 101 ? -2.622 -8.115 3.171 1.00 97.94 101 GLU A N 1
ATOM 849 C CA . GLU A 1 101 ? -1.285 -8.728 3.134 1.00 97.94 101 GLU A CA 1
ATOM 850 C C . GLU A 1 101 ? -1.213 -9.853 2.097 1.00 97.94 101 GLU A C 1
ATOM 852 O O . GLU A 1 101 ? -0.252 -9.909 1.330 1.00 97.94 101 GLU A O 1
ATOM 857 N N . ALA A 1 102 ? -2.251 -10.686 1.985 1.00 96.81 102 ALA A N 1
ATOM 858 C CA . ALA A 1 102 ? -2.320 -11.756 0.991 1.00 96.81 102 ALA A CA 1
ATOM 859 C C . ALA A 1 102 ? -2.234 -11.240 -0.458 1.00 96.81 102 ALA A C 1
ATOM 861 O O . ALA A 1 102 ? -1.725 -11.940 -1.333 1.00 96.81 102 ALA A O 1
ATOM 862 N N . ARG A 1 103 ? -2.679 -10.002 -0.720 1.00 94.94 103 ARG A N 1
ATOM 863 C CA . ARG A 1 103 ? -2.521 -9.356 -2.033 1.00 94.94 103 ARG A CA 1
ATOM 864 C C . ARG A 1 103 ? -1.116 -8.832 -2.260 1.00 94.94 103 ARG A C 1
ATOM 866 O O . ARG A 1 103 ? -0.662 -8.817 -3.393 1.00 94.94 103 ARG A O 1
ATOM 873 N N . VAL A 1 104 ? -0.434 -8.394 -1.209 1.00 95.38 104 VAL A N 1
ATOM 874 C CA . VAL A 1 104 ? 0.901 -7.793 -1.305 1.00 95.38 104 VAL A CA 1
ATOM 875 C C . VAL A 1 104 ? 2.012 -8.846 -1.315 1.00 95.38 104 VAL A C 1
ATOM 877 O O . VAL A 1 104 ? 3.003 -8.683 -2.028 1.00 95.38 104 VAL A O 1
ATOM 880 N N . GLY A 1 105 ? 1.842 -9.929 -0.553 1.00 93.62 105 GLY A N 1
ATOM 881 C CA . GLY A 1 105 ? 2.825 -10.997 -0.361 1.00 93.62 105 GLY A CA 1
ATOM 882 C C . GLY A 1 105 ? 3.489 -11.500 -1.650 1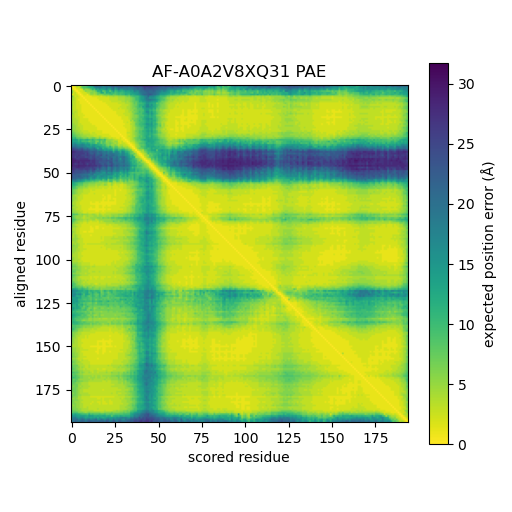.00 93.62 105 GLY A C 1
ATOM 883 O O . GLY A 1 105 ? 4.721 -11.512 -1.701 1.00 93.62 105 GLY A O 1
ATOM 884 N N . PRO A 1 106 ? 2.733 -11.827 -2.721 1.00 93.06 106 PRO A N 1
ATOM 885 C CA . PRO A 1 106 ? 3.301 -12.317 -3.981 1.00 93.06 106 PRO A CA 1
ATOM 886 C C . PRO A 1 106 ? 4.333 -11.382 -4.628 1.00 93.06 106 PRO A C 1
ATOM 888 O O . PRO A 1 106 ? 5.237 -11.841 -5.325 1.00 93.06 106 PRO A O 1
ATOM 891 N N . PHE A 1 107 ? 4.243 -10.072 -4.381 1.00 92.94 107 PHE A N 1
ATOM 892 C CA . PHE A 1 107 ? 5.141 -9.088 -4.983 1.00 92.94 107 PHE A CA 1
ATOM 893 C C . PHE A 1 107 ? 6.413 -8.848 -4.165 1.00 92.94 107 PHE A C 1
ATOM 895 O O . PHE A 1 107 ? 7.370 -8.291 -4.703 1.00 92.94 107 PHE A O 1
ATOM 902 N N . ARG A 1 108 ? 6.448 -9.231 -2.879 1.00 91.94 108 ARG A N 1
ATOM 903 C CA . ARG A 1 108 ? 7.453 -8.777 -1.897 1.00 91.94 108 ARG A CA 1
ATOM 904 C C . ARG A 1 108 ? 8.890 -9.051 -2.362 1.00 91.94 108 ARG A C 1
ATOM 906 O O . ARG A 1 108 ? 9.700 -8.127 -2.432 1.00 91.94 108 ARG A O 1
ATOM 913 N N . ASP A 1 109 ? 9.192 -10.275 -2.790 1.00 91.44 109 ASP A N 1
ATOM 914 C CA . ASP A 1 109 ? 10.536 -10.648 -3.261 1.00 91.44 109 ASP A CA 1
ATOM 915 C C . ASP A 1 109 ? 10.974 -9.896 -4.519 1.00 91.44 109 ASP A C 1
ATOM 917 O O . ASP A 1 109 ? 12.137 -9.504 -4.664 1.00 91.44 109 ASP A O 1
ATOM 921 N N . ARG A 1 110 ? 10.044 -9.676 -5.447 1.00 91.19 110 ARG A N 1
ATOM 922 C CA . ARG A 1 110 ? 10.333 -8.974 -6.699 1.00 91.19 110 ARG A CA 1
ATOM 923 C C . ARG A 1 110 ? 10.434 -7.471 -6.487 1.00 91.19 110 ARG A C 1
ATOM 925 O O . ARG A 1 110 ? 11.321 -6.847 -7.062 1.00 91.19 110 ARG A O 1
ATOM 932 N N . LEU A 1 111 ? 9.630 -6.908 -5.592 1.00 92.88 111 LEU A N 1
ATOM 933 C CA . LEU A 1 111 ? 9.747 -5.526 -5.138 1.00 92.88 111 LEU A CA 1
ATOM 934 C C . LEU A 1 111 ? 11.082 -5.269 -4.420 1.00 92.88 111 LEU A C 1
ATOM 936 O O . LEU A 1 111 ? 11.688 -4.221 -4.642 1.00 92.88 111 LEU A O 1
ATOM 940 N N . ARG A 1 112 ? 11.603 -6.236 -3.649 1.00 92.25 112 ARG A N 1
ATOM 941 C CA . ARG A 1 112 ? 12.953 -6.165 -3.060 1.00 92.25 112 ARG A CA 1
ATOM 942 C C . ARG A 1 112 ? 14.025 -6.011 -4.132 1.00 92.25 112 ARG A C 1
ATOM 944 O O . ARG A 1 112 ? 14.864 -5.112 -4.061 1.00 92.25 112 ARG A O 1
ATOM 951 N N . LEU A 1 113 ? 13.998 -6.889 -5.137 1.00 89.69 113 LEU A N 1
ATOM 952 C CA . LEU A 1 113 ? 14.930 -6.830 -6.264 1.00 89.69 113 LEU A CA 1
ATOM 953 C C . LEU A 1 113 ? 14.775 -5.516 -7.031 1.00 89.69 113 LEU A C 1
ATOM 955 O O . LEU A 1 113 ? 15.774 -4.865 -7.329 1.00 89.69 113 LEU A O 1
ATOM 959 N N . PHE A 1 114 ? 13.538 -5.086 -7.273 1.00 90.12 114 PHE A N 1
ATOM 960 C CA . PHE A 1 114 ? 13.239 -3.824 -7.933 1.00 90.12 114 PHE A CA 1
ATOM 961 C C . PHE A 1 114 ? 13.853 -2.628 -7.190 1.00 90.12 114 PHE A C 1
ATOM 963 O O . PHE A 1 114 ? 14.631 -1.864 -7.767 1.00 90.12 114 PHE A O 1
ATOM 970 N N . ARG A 1 115 ? 13.600 -2.508 -5.881 1.00 89.88 115 ARG A N 1
ATOM 971 C CA . ARG A 1 115 ? 14.179 -1.470 -5.010 1.00 89.88 115 ARG A CA 1
ATOM 972 C C . ARG A 1 115 ? 15.710 -1.448 -5.084 1.00 89.88 115 ARG A C 1
ATOM 974 O O . ARG A 1 115 ? 16.301 -0.371 -5.181 1.00 89.88 115 ARG A O 1
ATOM 981 N N . ASN A 1 116 ? 16.342 -2.620 -5.060 1.00 86.50 116 ASN A N 1
ATOM 982 C CA . ASN A 1 116 ? 17.799 -2.777 -5.041 1.00 86.50 116 ASN A CA 1
ATOM 983 C C . ASN A 1 116 ? 18.492 -2.520 -6.385 1.00 86.50 116 ASN A C 1
ATOM 985 O O . ASN A 1 116 ? 19.719 -2.465 -6.421 1.00 86.50 116 ASN A O 1
ATOM 989 N N . ARG A 1 117 ? 17.753 -2.418 -7.492 1.00 83.06 117 ARG A N 1
ATOM 990 C CA . ARG A 1 117 ? 18.349 -2.253 -8.830 1.00 83.06 117 ARG A CA 1
ATOM 991 C C . ARG A 1 117 ? 17.912 -0.985 -9.549 1.00 83.06 117 ARG A C 1
ATOM 993 O O . ARG A 1 117 ? 18.687 -0.491 -10.362 1.00 83.06 117 ARG A O 1
ATOM 1000 N N . MET A 1 118 ? 16.692 -0.523 -9.274 1.00 79.19 118 MET A N 1
ATOM 1001 C CA . MET A 1 118 ? 16.033 0.588 -9.971 1.00 79.19 118 MET A CA 1
ATOM 1002 C C . MET A 1 118 ? 15.576 1.707 -9.030 1.00 79.19 118 MET A C 1
ATOM 1004 O O . MET A 1 118 ? 15.387 2.834 -9.475 1.00 79.19 118 MET A O 1
ATOM 1008 N N . GLY A 1 119 ? 15.352 1.397 -7.750 1.00 74.50 119 GLY A N 1
ATOM 1009 C CA . GLY A 1 119 ? 14.794 2.336 -6.779 1.00 74.50 119 GLY A CA 1
ATOM 1010 C C . GLY A 1 119 ? 15.840 3.241 -6.137 1.00 74.50 119 GLY A C 1
ATOM 1011 O O . GLY A 1 119 ? 15.957 4.414 -6.471 1.00 74.50 119 GLY A O 1
ATOM 1012 N N . PHE A 1 120 ? 16.575 2.690 -5.169 1.00 72.62 120 PHE A N 1
ATOM 1013 C CA . PHE A 1 120 ? 17.513 3.456 -4.333 1.00 72.62 120 PHE A CA 1
ATOM 1014 C C . PHE A 1 120 ? 18.985 3.148 -4.615 1.00 72.62 120 PHE A C 1
ATOM 1016 O O . PHE A 1 120 ? 19.863 3.883 -4.175 1.00 72.62 120 PHE A O 1
ATOM 1023 N N . HIS A 1 121 ? 19.256 2.075 -5.355 1.00 73.81 121 HIS A N 1
ATOM 1024 C CA . HIS A 1 121 ? 20.601 1.666 -5.735 1.00 73.81 121 HIS A CA 1
ATOM 1025 C C . HIS A 1 121 ? 20.683 1.552 -7.256 1.00 73.81 121 HIS A C 1
ATOM 1027 O O . HIS A 1 121 ? 19.733 1.103 -7.896 1.00 73.81 121 HIS A O 1
ATOM 1033 N N . GLY A 1 122 ? 21.822 1.951 -7.821 1.00 68.12 122 GLY A N 1
ATOM 1034 C CA . GLY A 1 122 ? 22.089 1.859 -9.254 1.00 68.12 122 GLY A CA 1
ATOM 1035 C C . GLY A 1 122 ? 22.797 0.560 -9.626 1.00 68.12 122 GLY A C 1
ATOM 1036 O O . GLY A 1 122 ? 23.673 0.073 -8.906 1.00 68.12 122 GLY A O 1
ATOM 1037 N N . SER A 1 123 ? 22.450 0.012 -10.785 1.00 78.06 123 SER A N 1
ATOM 1038 C CA . SER A 1 123 ? 23.158 -1.125 -11.370 1.00 78.06 123 SER A CA 1
ATOM 1039 C C . SER A 1 123 ? 24.280 -0.659 -12.300 1.00 78.06 123 SER A C 1
ATOM 1041 O O . SER A 1 123 ? 24.184 0.372 -12.955 1.00 78.06 123 SER A O 1
ATOM 1043 N N . ARG A 1 124 ? 25.359 -1.447 -12.400 1.00 81.31 124 ARG A N 1
ATOM 1044 C CA . ARG A 1 124 ? 26.486 -1.153 -13.308 1.00 81.31 124 ARG A CA 1
ATOM 1045 C C . ARG A 1 124 ? 26.239 -1.586 -14.757 1.00 81.31 124 ARG A C 1
ATOM 1047 O O . ARG A 1 124 ? 26.999 -1.195 -15.636 1.00 81.31 124 ARG A O 1
ATOM 1054 N N . THR A 1 125 ? 25.227 -2.420 -15.006 1.00 80.25 125 THR A N 1
ATOM 1055 C CA . THR A 1 125 ? 24.907 -2.957 -16.336 1.00 80.25 125 THR A CA 1
ATOM 1056 C C . THR A 1 125 ? 23.397 -3.053 -16.545 1.00 80.25 125 THR A C 1
ATOM 1058 O O . THR A 1 125 ? 22.646 -3.312 -15.604 1.00 80.25 125 THR A O 1
ATOM 1061 N N . ARG A 1 126 ? 22.956 -2.928 -17.805 1.00 80.12 126 ARG A N 1
ATOM 1062 C CA . ARG A 1 126 ? 21.543 -3.096 -18.194 1.00 80.12 126 ARG A CA 1
ATOM 1063 C C . ARG A 1 126 ? 21.020 -4.509 -17.959 1.00 80.12 126 ARG A C 1
ATOM 1065 O O . ARG A 1 126 ? 19.866 -4.672 -17.591 1.00 80.12 126 ARG A O 1
ATOM 1072 N N . SER A 1 127 ? 21.868 -5.526 -18.110 1.00 82.88 127 SER A N 1
ATOM 1073 C CA . SER A 1 127 ? 21.508 -6.913 -17.788 1.00 82.88 127 SER A CA 1
ATOM 1074 C C . SER A 1 127 ? 21.126 -7.091 -16.317 1.00 82.88 127 SER A C 1
ATOM 1076 O O . SER A 1 127 ? 20.268 -7.903 -15.995 1.00 82.88 127 SER A O 1
ATOM 1078 N N . HIS A 1 128 ? 21.735 -6.312 -15.424 1.00 78.12 128 HIS A N 1
ATOM 1079 C CA . HIS A 1 128 ? 21.468 -6.388 -13.994 1.00 78.12 128 HIS A CA 1
ATOM 1080 C C . HIS A 1 128 ? 20.211 -5.598 -13.594 1.00 78.12 128 HIS A C 1
ATOM 1082 O O . HIS A 1 128 ? 19.514 -5.995 -12.664 1.00 78.12 128 HIS A O 1
ATOM 1088 N N . GLU A 1 129 ? 19.886 -4.530 -14.331 1.00 81.69 129 GLU A N 1
ATOM 1089 C CA . GLU A 1 129 ? 18.594 -3.831 -14.235 1.00 81.69 129 GLU A CA 1
ATOM 1090 C C . GLU A 1 129 ? 17.445 -4.678 -14.785 1.00 81.69 129 GLU A C 1
ATOM 1092 O O . GLU A 1 129 ? 16.365 -4.681 -14.204 1.00 81.69 129 GLU A O 1
ATOM 1097 N N . ALA A 1 130 ? 17.671 -5.432 -15.866 1.00 83.25 130 ALA A N 1
ATOM 1098 C CA . ALA A 1 130 ? 16.646 -6.265 -16.496 1.00 83.25 130 ALA A CA 1
ATOM 1099 C C . ALA A 1 130 ? 15.989 -7.239 -15.501 1.00 83.25 130 ALA A C 1
ATOM 1101 O O . ALA A 1 130 ? 14.773 -7.390 -15.507 1.00 83.25 130 ALA A O 1
ATOM 1102 N N . ALA A 1 131 ? 16.767 -7.803 -14.572 1.00 83.94 131 ALA A N 1
ATOM 1103 C CA . ALA A 1 131 ? 16.257 -8.699 -13.5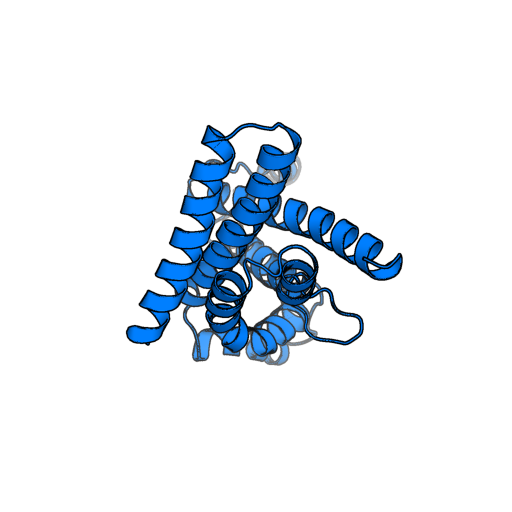33 1.00 83.94 131 ALA A CA 1
ATOM 1104 C C . ALA A 1 131 ? 15.231 -8.040 -12.583 1.00 83.94 131 ALA A C 1
ATOM 1106 O O . ALA A 1 131 ? 14.411 -8.733 -11.982 1.00 83.94 131 ALA A O 1
ATOM 1107 N N . ALA A 1 132 ? 15.244 -6.710 -12.428 1.00 82.75 132 ALA A N 1
ATOM 1108 C CA . ALA A 1 132 ? 14.212 -5.999 -11.669 1.00 82.75 132 ALA A CA 1
ATOM 1109 C C . ALA A 1 132 ? 12.875 -5.932 -12.410 1.00 82.75 132 ALA A C 1
ATOM 1111 O O . ALA A 1 132 ? 11.825 -5.877 -11.770 1.00 82.75 132 ALA A O 1
ATOM 1112 N N . PHE A 1 133 ? 12.904 -5.968 -13.742 1.00 84.31 133 PHE A N 1
ATOM 1113 C CA . PHE A 1 133 ? 11.696 -5.966 -14.557 1.00 84.31 133 PHE A CA 1
ATOM 1114 C C . PHE A 1 133 ? 11.006 -7.333 -14.610 1.00 84.31 133 PHE A C 1
ATOM 1116 O O . PHE A 1 133 ? 9.851 -7.379 -15.008 1.00 84.31 133 PHE A O 1
ATOM 1123 N N . GLU A 1 134 ? 11.614 -8.400 -14.074 1.00 85.94 134 GLU A N 1
ATOM 1124 C CA . GLU A 1 134 ? 10.938 -9.697 -13.886 1.00 85.94 134 GLU A CA 1
ATOM 1125 C C . GLU A 1 134 ? 9.690 -9.607 -12.988 1.00 85.94 134 GLU A C 1
ATOM 1127 O O . GLU A 1 134 ? 8.841 -10.497 -13.016 1.00 85.94 134 GLU A O 1
ATOM 1132 N N . LEU A 1 135 ? 9.556 -8.539 -12.184 1.00 86.62 135 LEU A N 1
ATOM 1133 C CA . LEU A 1 135 ? 8.295 -8.210 -11.511 1.00 86.62 135 LEU A CA 1
ATOM 1134 C C . LEU A 1 135 ? 7.144 -8.139 -12.525 1.00 86.62 135 LEU A C 1
ATOM 1136 O O . LEU A 1 135 ? 6.072 -8.682 -12.275 1.00 86.62 135 LEU A O 1
ATOM 1140 N N . PHE A 1 136 ? 7.399 -7.503 -13.669 1.00 85.75 136 PHE A N 1
ATOM 1141 C CA . PHE A 1 136 ? 6.411 -7.240 -14.707 1.00 85.75 136 PHE A CA 1
ATOM 1142 C C . PHE A 1 136 ? 6.190 -8.401 -15.678 1.00 85.75 136 PHE A C 1
ATOM 1144 O O . PHE A 1 136 ? 5.186 -8.419 -16.382 1.00 85.75 136 PHE A O 1
ATOM 1151 N N . ASP A 1 137 ? 7.079 -9.397 -15.670 1.00 84.50 137 ASP A N 1
ATOM 1152 C CA . ASP A 1 137 ? 6.877 -10.649 -16.407 1.00 84.50 137 ASP A CA 1
ATOM 1153 C C . ASP A 1 137 ? 5.818 -11.536 -15.735 1.00 84.50 137 ASP A C 1
ATOM 1155 O O . ASP A 1 137 ? 5.165 -12.345 -16.392 1.00 84.50 137 ASP A O 1
ATOM 1159 N N . LYS A 1 138 ? 5.665 -11.404 -14.410 1.00 84.12 138 LYS A N 1
ATOM 1160 C CA . LYS A 1 138 ? 4.746 -12.214 -13.593 1.00 84.12 138 LYS A CA 1
ATOM 1161 C C . LYS A 1 138 ? 3.489 -11.467 -13.167 1.00 84.12 138 LYS A C 1
ATOM 1163 O O . LYS A 1 138 ? 2.486 -12.110 -12.876 1.00 84.12 138 LYS A O 1
ATOM 1168 N N . HIS A 1 139 ? 3.558 -10.140 -13.103 1.00 87.50 139 HIS A N 1
ATOM 1169 C CA . HIS A 1 139 ? 2.487 -9.294 -12.596 1.00 87.50 139 HIS A CA 1
ATOM 1170 C C . HIS A 1 139 ? 2.382 -8.014 -13.411 1.00 87.50 139 HIS A C 1
ATOM 1172 O O . HIS A 1 139 ? 3.366 -7.344 -13.694 1.00 87.50 139 HIS A O 1
ATOM 1178 N N . THR A 1 140 ? 1.175 -7.609 -13.752 1.00 88.19 140 THR A N 1
ATOM 1179 C CA . THR A 1 140 ? 0.940 -6.320 -14.388 1.00 88.19 140 THR A CA 1
ATOM 1180 C C . THR A 1 140 ? 1.234 -5.173 -13.417 1.00 88.19 140 THR A C 1
ATOM 1182 O O . THR A 1 140 ? 1.041 -5.278 -12.203 1.00 88.19 140 THR A O 1
ATOM 1185 N N . GLY A 1 141 ? 1.645 -4.017 -13.949 1.00 86.75 141 GLY A N 1
ATOM 1186 C CA . GLY A 1 141 ? 1.785 -2.805 -13.132 1.00 86.75 141 GLY A CA 1
ATOM 1187 C C . GLY A 1 141 ? 0.474 -2.394 -12.446 1.00 86.75 141 GLY A C 1
ATOM 1188 O O . GLY A 1 141 ? 0.504 -1.818 -11.361 1.00 86.75 141 GLY A O 1
ATOM 1189 N N . THR A 1 142 ? -0.674 -2.739 -13.040 1.00 89.81 142 THR A N 1
ATOM 1190 C CA . THR A 1 142 ? -2.002 -2.527 -12.450 1.00 89.81 142 THR A CA 1
ATOM 1191 C C . THR A 1 142 ? -2.189 -3.340 -11.176 1.00 89.81 142 THR A C 1
ATOM 1193 O O . THR A 1 142 ? -2.591 -2.773 -10.168 1.00 89.81 142 THR A O 1
ATOM 1196 N N . GLU A 1 143 ? -1.842 -4.630 -11.178 1.00 92.56 143 GLU A N 1
ATOM 1197 C CA . GLU A 1 143 ? -1.968 -5.488 -9.991 1.00 92.56 143 GLU A CA 1
ATOM 1198 C C . GLU A 1 143 ? -1.118 -4.977 -8.825 1.00 92.56 143 GLU A C 1
ATOM 1200 O O . GLU A 1 143 ? -1.604 -4.874 -7.697 1.00 92.56 143 GLU A O 1
ATOM 1205 N N . VAL A 1 144 ? 0.132 -4.593 -9.105 1.00 92.88 144 VAL A N 1
ATOM 1206 C CA . VAL A 1 144 ? 1.028 -4.025 -8.089 1.00 92.88 144 VAL A CA 1
ATOM 1207 C C . VAL A 1 144 ? 0.458 -2.706 -7.561 1.00 92.88 144 VAL A C 1
ATOM 1209 O O . VAL A 1 144 ? 0.392 -2.492 -6.350 1.00 92.88 144 VAL A O 1
ATOM 1212 N N . PHE A 1 145 ? -0.006 -1.828 -8.453 1.00 93.50 145 PHE A N 1
ATOM 1213 C CA . PHE A 1 145 ? -0.575 -0.537 -8.073 1.00 93.50 145 PHE A CA 1
ATOM 1214 C C . PHE A 1 145 ? -1.874 -0.672 -7.264 1.00 93.50 145 PHE A C 1
ATOM 1216 O O . PHE A 1 145 ? -2.081 0.074 -6.305 1.00 93.50 145 PHE A O 1
ATOM 1223 N N . ASP A 1 146 ? -2.734 -1.636 -7.596 1.00 95.12 146 ASP A N 1
ATOM 1224 C CA . ASP A 1 146 ? -3.951 -1.918 -6.838 1.00 95.12 146 ASP A CA 1
ATOM 1225 C C . ASP A 1 146 ? -3.645 -2.475 -5.449 1.00 95.12 146 ASP A C 1
ATOM 1227 O O . ASP A 1 146 ? -4.258 -2.042 -4.473 1.00 95.12 146 ASP A O 1
ATOM 1231 N N . ALA A 1 147 ? -2.649 -3.349 -5.312 1.00 95.94 147 ALA A N 1
ATOM 1232 C CA . ALA A 1 147 ? -2.221 -3.823 -3.999 1.00 95.94 147 ALA A CA 1
ATOM 1233 C C . ALA A 1 147 ? -1.669 -2.683 -3.127 1.00 95.94 147 ALA A C 1
ATOM 1235 O O . ALA A 1 147 ? -2.003 -2.576 -1.945 1.00 95.94 147 ALA A O 1
ATOM 1236 N N . MET A 1 148 ? -0.909 -1.759 -3.720 1.00 97.44 148 MET A N 1
ATOM 1237 C CA . MET A 1 148 ? -0.461 -0.537 -3.046 1.00 97.44 148 MET A CA 1
ATOM 1238 C C . MET A 1 148 ? -1.629 0.369 -2.643 1.00 97.44 148 MET A C 1
ATOM 1240 O O . MET A 1 148 ? -1.615 0.951 -1.556 1.00 97.44 148 MET A O 1
ATOM 1244 N N . ARG A 1 149 ? -2.658 0.480 -3.494 1.00 96.94 149 ARG A N 1
ATOM 1245 C CA . ARG A 1 149 ? -3.886 1.228 -3.199 1.00 96.94 149 ARG A CA 1
ATOM 1246 C C . ARG A 1 149 ? -4.624 0.628 -2.005 1.00 96.94 149 ARG A C 1
ATOM 1248 O O . ARG A 1 149 ? -5.060 1.390 -1.145 1.00 96.94 149 ARG A O 1
ATOM 1255 N N . LEU A 1 150 ? -4.749 -0.699 -1.946 1.00 97.69 150 LEU A N 1
ATOM 1256 C CA . LEU A 1 150 ? -5.375 -1.414 -0.830 1.00 97.69 150 LEU A CA 1
ATOM 1257 C C . LEU A 1 150 ? -4.594 -1.202 0.469 1.00 97.69 150 LEU A C 1
ATOM 1259 O O . LEU A 1 150 ? -5.189 -0.818 1.472 1.00 97.69 150 LEU A O 1
ATOM 1263 N N . PHE A 1 151 ? -3.265 -1.340 0.433 1.00 98.00 151 PHE A N 1
ATOM 1264 C CA . PHE A 1 151 ? -2.395 -1.053 1.578 1.00 98.00 151 PHE A CA 1
ATOM 1265 C C . PHE A 1 151 ? -2.566 0.385 2.083 1.00 98.00 151 PHE A C 1
ATOM 1267 O O . PHE A 1 151 ? -2.788 0.619 3.270 1.00 98.00 151 PHE A O 1
ATOM 1274 N N . LYS A 1 152 ? -2.529 1.362 1.168 1.00 97.25 152 LYS A N 1
ATOM 1275 C CA . LYS A 1 152 ? -2.793 2.775 1.465 1.00 97.25 152 LYS A CA 1
ATOM 1276 C C . LYS A 1 152 ? -4.164 2.975 2.114 1.00 97.25 152 LYS A C 1
ATOM 1278 O O . LYS A 1 152 ? -4.285 3.748 3.061 1.00 97.25 152 LYS A O 1
ATOM 1283 N N . HIS A 1 153 ? -5.199 2.357 1.553 1.00 96.81 153 HIS A N 1
ATOM 1284 C CA . HIS A 1 153 ? -6.571 2.543 2.006 1.00 96.81 153 HIS A CA 1
ATOM 1285 C C . HIS A 1 153 ? -6.771 1.972 3.410 1.00 96.81 153 HIS A C 1
ATOM 1287 O O . HIS A 1 153 ? -7.248 2.694 4.283 1.00 96.81 153 HIS A O 1
ATOM 1293 N N . LEU A 1 154 ? -6.290 0.748 3.647 1.00 98.06 154 LEU A N 1
ATOM 1294 C CA . LEU A 1 154 ? -6.305 0.114 4.960 1.00 98.06 154 LEU A CA 1
ATOM 1295 C C . LEU A 1 154 ? -5.543 0.952 5.994 1.00 98.06 154 LEU A C 1
ATOM 1297 O O . LEU A 1 154 ? -6.110 1.307 7.022 1.00 98.06 154 LEU A O 1
ATOM 1301 N N . GLY A 1 155 ? -4.294 1.338 5.709 1.00 96.44 155 GLY A N 1
ATOM 1302 C CA . GLY A 1 155 ? -3.488 2.126 6.647 1.00 96.44 155 GLY A CA 1
ATOM 1303 C C . GLY A 1 155 ? -4.116 3.481 6.993 1.00 96.44 155 GLY A C 1
ATOM 1304 O O . GLY A 1 155 ? -4.089 3.903 8.148 1.00 96.44 155 GLY A O 1
ATOM 1305 N N . ALA A 1 156 ? -4.743 4.149 6.018 1.00 95.38 156 ALA A N 1
ATOM 1306 C CA . ALA A 1 156 ? -5.485 5.384 6.264 1.00 95.38 156 ALA A CA 1
ATOM 1307 C C . ALA A 1 156 ? -6.747 5.150 7.114 1.00 95.38 156 ALA A C 1
ATOM 1309 O O . ALA A 1 156 ? -7.041 5.967 7.984 1.00 95.38 156 ALA A O 1
ATOM 1310 N N . GLY A 1 157 ? -7.466 4.046 6.882 1.00 97.00 157 GLY A N 1
ATOM 1311 C CA . GLY A 1 157 ? -8.622 3.641 7.682 1.00 97.00 157 GLY A CA 1
ATOM 1312 C C . GLY A 1 157 ? -8.251 3.361 9.138 1.00 97.00 157 GLY A C 1
ATOM 1313 O O . GLY A 1 157 ? -8.867 3.921 10.038 1.00 97.00 157 GLY A O 1
ATOM 1314 N N . LEU A 1 158 ? -7.190 2.585 9.376 1.00 96.69 158 LEU A N 1
ATOM 1315 C CA . LEU A 1 158 ? -6.698 2.252 10.720 1.00 96.69 158 LEU A CA 1
ATOM 1316 C C . LEU A 1 158 ? -6.290 3.503 11.515 1.00 96.69 158 LEU A C 1
ATOM 1318 O O . LEU A 1 158 ? -6.772 3.727 12.626 1.00 96.69 158 LEU A O 1
ATOM 1322 N N . LEU A 1 159 ? -5.455 4.364 10.922 1.00 93.88 159 LEU A N 1
ATOM 1323 C CA . LEU A 1 159 ? -5.016 5.613 11.557 1.00 93.88 159 LEU A CA 1
ATOM 1324 C C . LEU A 1 159 ? -6.177 6.595 11.770 1.00 93.88 159 LEU A C 1
ATOM 1326 O O . LEU A 1 159 ? -6.228 7.302 12.779 1.00 93.88 159 LEU A O 1
ATOM 1330 N N . GLY A 1 160 ? -7.107 6.653 10.817 1.00 94.75 160 GLY A N 1
ATOM 1331 C CA . GLY A 1 160 ? -8.308 7.473 10.916 1.00 94.75 160 GLY A CA 1
ATOM 1332 C C . GLY A 1 160 ? -9.223 7.020 12.051 1.00 94.75 160 GLY A C 1
ATOM 1333 O O . GLY A 1 160 ? -9.664 7.852 12.847 1.00 94.75 160 GLY A O 1
ATOM 1334 N N . LEU A 1 161 ? -9.456 5.709 12.166 1.00 96.00 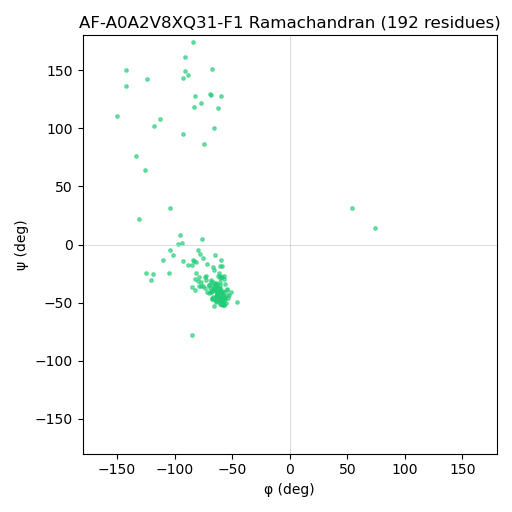161 LEU A N 1
ATOM 1335 C CA . LEU A 1 161 ? -10.272 5.108 13.217 1.00 96.00 161 LEU A CA 1
ATOM 1336 C C . LEU A 1 161 ? -9.714 5.438 14.604 1.00 96.00 161 LEU A C 1
ATOM 1338 O O . LEU A 1 161 ? -10.465 5.887 15.471 1.00 96.00 161 LEU A O 1
ATOM 1342 N N . ASP A 1 162 ? -8.402 5.288 14.794 1.00 93.12 162 ASP A N 1
ATOM 1343 C CA . ASP A 1 162 ? -7.733 5.601 16.060 1.00 93.12 162 ASP A CA 1
ATOM 1344 C C . ASP A 1 162 ? -7.868 7.089 16.423 1.00 93.12 162 ASP A C 1
ATOM 1346 O O . ASP A 1 162 ? -8.311 7.454 17.517 1.00 93.12 162 ASP A O 1
ATOM 1350 N N . ARG A 1 163 ? -7.622 7.980 15.454 1.00 93.88 163 ARG A N 1
ATOM 1351 C CA . ARG A 1 163 ? -7.819 9.424 15.638 1.00 93.88 163 ARG A CA 1
ATOM 1352 C C . ARG A 1 163 ? -9.266 9.768 16.005 1.00 93.88 163 ARG A C 1
ATOM 1354 O O . ARG A 1 163 ? -9.493 10.597 16.889 1.00 93.88 163 ARG A O 1
ATOM 1361 N N . ALA A 1 164 ? -10.245 9.159 15.340 1.00 95.81 164 ALA A N 1
ATOM 1362 C CA . ALA A 1 164 ? -11.662 9.396 15.602 1.00 95.81 164 ALA A CA 1
ATOM 1363 C C . ALA A 1 164 ? -12.102 8.846 16.972 1.00 95.81 164 ALA A C 1
ATOM 1365 O O . ALA A 1 164 ? -12.960 9.445 17.631 1.00 95.81 164 ALA A O 1
ATOM 1366 N N . ALA A 1 165 ? -11.490 7.751 17.436 1.00 93.75 165 ALA A N 1
ATOM 1367 C CA . ALA A 1 165 ? -11.673 7.213 18.782 1.00 93.75 165 ALA A CA 1
ATOM 1368 C C . ALA A 1 165 ? -11.174 8.193 19.852 1.00 93.75 165 ALA A C 1
ATOM 1370 O O . ALA A 1 165 ? -11.931 8.543 20.762 1.00 93.75 165 ALA A O 1
ATOM 1371 N N . VAL A 1 166 ? -9.959 8.730 19.691 1.00 94.12 166 VAL A N 1
ATOM 1372 C CA . VAL A 1 166 ? -9.391 9.754 20.589 1.00 94.12 166 VAL A CA 1
ATOM 1373 C C . VAL A 1 166 ? -10.280 11.000 20.658 1.00 94.12 166 VAL A C 1
ATOM 1375 O O . VAL A 1 166 ? -10.501 11.559 21.732 1.00 94.12 166 VAL A O 1
ATOM 1378 N N . GLN A 1 167 ? -10.843 11.417 19.523 1.00 95.94 167 GLN A N 1
ATOM 1379 C CA . GLN A 1 167 ? -11.740 12.573 19.431 1.00 95.94 167 GLN A CA 1
ATOM 1380 C C . GLN A 1 167 ? -13.183 12.284 19.874 1.00 95.94 167 GLN A C 1
ATOM 1382 O O . GLN A 1 167 ? -13.998 13.206 19.902 1.00 95.94 167 GLN A O 1
ATOM 1387 N N . LYS A 1 168 ? -13.519 11.029 20.209 1.00 96.06 168 LYS A N 1
ATOM 1388 C CA . LYS A 1 168 ? -14.886 10.569 20.519 1.00 96.06 168 LYS A CA 1
ATOM 1389 C C . LYS A 1 168 ? -15.903 10.902 19.415 1.00 96.06 168 LYS A C 1
ATOM 1391 O O . LYS A 1 168 ? -17.080 11.129 19.690 1.00 96.06 168 LYS A O 1
ATOM 1396 N N . ASN A 1 169 ? -15.455 10.926 18.159 1.00 97.12 169 ASN A N 1
ATOM 1397 C CA . ASN A 1 169 ? -16.296 11.217 17.003 1.00 97.12 169 ASN A CA 1
ATOM 1398 C C . ASN A 1 169 ? -16.847 9.914 16.404 1.00 97.12 169 ASN A C 1
ATOM 1400 O O . ASN A 1 169 ? -16.187 9.270 15.592 1.00 97.12 169 ASN A O 1
ATOM 1404 N N . LEU A 1 170 ? -18.060 9.531 16.808 1.00 96.31 170 LEU A N 1
ATOM 1405 C CA . LEU A 1 170 ? -18.692 8.275 16.383 1.00 96.31 170 LEU A CA 1
ATOM 1406 C C . LEU A 1 170 ? -18.977 8.215 14.876 1.00 96.31 170 LEU A C 1
ATOM 1408 O O . LEU A 1 170 ? -18.875 7.147 14.281 1.00 96.31 170 LEU A O 1
ATOM 1412 N N . GLN A 1 171 ? -19.302 9.350 14.252 1.00 96.75 171 GLN A N 1
ATOM 1413 C CA . GLN A 1 171 ? -19.576 9.397 12.816 1.00 96.75 171 GLN A CA 1
ATOM 1414 C C . GLN A 1 171 ? -18.312 9.092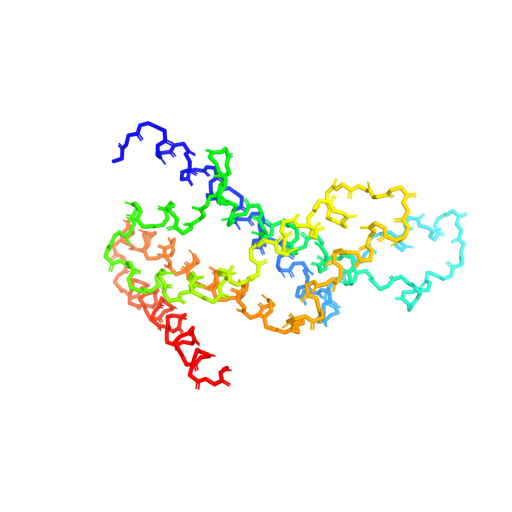 12.006 1.00 96.75 171 GLN A C 1
ATOM 1416 O O . GLN A 1 171 ? -18.347 8.287 11.078 1.00 96.75 171 GLN A O 1
ATOM 1421 N N . GLU A 1 172 ? -17.183 9.695 12.379 1.00 96.62 172 GLU A N 1
ATOM 1422 C CA . GLU A 1 172 ? -15.908 9.418 11.714 1.00 96.62 172 GLU A CA 1
ATOM 1423 C C . GLU A 1 172 ? -15.399 8.005 12.030 1.00 96.62 172 GLU A C 1
ATOM 1425 O O . GLU A 1 172 ? -14.870 7.349 11.140 1.00 96.62 172 GLU A O 1
ATOM 1430 N N . GLN A 1 173 ? -15.620 7.481 13.243 1.00 97.12 173 GLN A N 1
ATOM 1431 C CA . GLN A 1 173 ? -15.301 6.077 13.546 1.00 97.12 173 GLN A CA 1
ATOM 1432 C C . GLN A 1 173 ? -16.048 5.112 12.619 1.00 97.12 173 GLN A C 1
ATOM 1434 O O . GLN A 1 173 ? -15.434 4.198 12.072 1.00 97.12 173 GLN A O 1
ATOM 1439 N N . GLN A 1 174 ? -17.348 5.338 12.404 1.00 97.06 174 GLN A N 1
ATOM 1440 C CA . GLN A 1 174 ? -18.152 4.528 11.489 1.00 97.06 174 GLN A CA 1
ATOM 1441 C C . GLN A 1 174 ? -17.641 4.630 10.045 1.00 97.06 174 GLN A C 1
ATOM 1443 O O . GLN A 1 174 ? -17.464 3.619 9.373 1.00 97.06 174 GLN A O 1
ATOM 1448 N N . ARG A 1 175 ? -17.314 5.839 9.588 1.00 97.19 175 ARG A N 1
ATOM 1449 C CA . ARG A 1 175 ? -16.754 6.057 8.250 1.00 97.19 175 ARG A CA 1
ATOM 1450 C C . ARG A 1 175 ? -15.415 5.339 8.041 1.00 97.19 175 ARG A C 1
ATOM 1452 O O . ARG A 1 175 ? -15.179 4.765 6.983 1.00 97.19 175 ARG A O 1
ATOM 1459 N N . PHE A 1 176 ? -14.515 5.370 9.025 1.00 97.50 176 PHE A N 1
ATOM 1460 C CA . PHE A 1 176 ? -13.229 4.674 8.915 1.00 97.50 176 PHE A CA 1
ATOM 1461 C C . PHE A 1 176 ? -13.365 3.156 9.025 1.00 97.50 176 PHE A C 1
ATOM 1463 O O . PHE A 1 176 ? -12.603 2.440 8.379 1.00 97.50 176 PHE A O 1
ATOM 1470 N N . ARG A 1 177 ? -14.352 2.663 9.783 1.00 97.38 177 ARG A N 1
ATOM 1471 C CA . ARG A 1 177 ? -14.735 1.247 9.777 1.00 97.38 177 ARG A CA 1
ATOM 1472 C C . ARG A 1 177 ? -15.122 0.795 8.370 1.00 97.38 177 ARG A C 1
ATOM 1474 O O . ARG A 1 177 ? -14.554 -0.171 7.877 1.00 97.38 177 ARG A O 1
ATOM 1481 N N . GLU A 1 178 ? -15.999 1.544 7.704 1.00 96.62 178 GLU A N 1
ATOM 1482 C CA . GLU A 1 178 ? -16.414 1.263 6.323 1.00 96.62 178 GLU A CA 1
ATOM 1483 C C . GLU A 1 178 ? -15.217 1.225 5.363 1.00 96.62 178 GLU A C 1
ATOM 1485 O O . GLU A 1 178 ? -15.115 0.315 4.549 1.00 96.62 178 GLU A O 1
ATOM 1490 N N . TRP A 1 179 ? -14.248 2.137 5.504 1.00 95.94 179 TRP A N 1
ATOM 1491 C CA . TRP A 1 179 ? -13.017 2.107 4.699 1.00 95.94 179 TRP A CA 1
ATOM 1492 C C . TRP A 1 179 ? -12.172 0.845 4.920 1.00 95.94 179 TRP A C 1
ATOM 1494 O O . TRP A 1 179 ? -11.614 0.294 3.971 1.00 95.94 179 TRP A O 1
ATOM 1504 N N . ILE A 1 180 ? -12.051 0.379 6.166 1.00 98.00 180 ILE A N 1
ATOM 1505 C CA . ILE A 1 180 ? -11.329 -0.865 6.476 1.00 98.00 180 ILE A CA 1
ATOM 1506 C C . ILE A 1 180 ? -12.041 -2.054 5.815 1.00 98.00 180 ILE A C 1
ATOM 1508 O O . ILE A 1 180 ? -11.394 -2.869 5.149 1.00 98.00 180 ILE A O 1
ATOM 1512 N N . ASP A 1 181 ? -13.368 -2.110 5.937 1.00 97.50 181 ASP A N 1
ATOM 1513 C CA . ASP A 1 181 ? -14.198 -3.181 5.383 1.00 97.50 181 ASP A CA 1
ATOM 1514 C C . ASP A 1 181 ? -14.180 -3.184 3.842 1.00 97.50 181 ASP A C 1
ATOM 1516 O O . ASP A 1 181 ? -14.100 -4.248 3.219 1.00 97.50 181 ASP A O 1
ATOM 1520 N N . GLU A 1 182 ? -14.182 -2.008 3.207 1.00 96.94 182 GLU A N 1
ATOM 1521 C CA . GLU A 1 182 ? -14.038 -1.840 1.756 1.00 96.94 182 GLU A CA 1
ATOM 1522 C C . GLU A 1 182 ? -12.676 -2.342 1.257 1.00 96.94 182 GLU A C 1
ATOM 1524 O O . GLU A 1 182 ? -12.613 -3.074 0.263 1.00 96.94 182 GLU A O 1
ATOM 1529 N N . ALA A 1 183 ? -11.581 -2.003 1.952 1.00 97.12 183 ALA A N 1
ATOM 1530 C CA . ALA A 1 183 ? -10.245 -2.508 1.628 1.00 97.12 183 ALA A CA 1
ATOM 1531 C C . ALA A 1 183 ? -10.192 -4.039 1.711 1.00 97.12 183 ALA A C 1
ATOM 1533 O O . ALA A 1 183 ? -9.705 -4.693 0.784 1.00 97.12 183 ALA A O 1
ATOM 1534 N N . ALA A 1 184 ? -10.712 -4.607 2.801 1.00 97.31 184 ALA A N 1
ATOM 1535 C CA . ALA A 1 184 ? -10.733 -6.048 3.018 1.00 97.31 184 ALA A CA 1
ATOM 1536 C C . ALA A 1 184 ? -11.563 -6.762 1.940 1.00 97.31 184 ALA A C 1
ATOM 1538 O O . ALA A 1 184 ? -11.096 -7.715 1.314 1.00 97.31 184 ALA A O 1
ATOM 1539 N N . SER A 1 185 ? -12.769 -6.261 1.666 1.00 96.75 185 SER A N 1
ATOM 1540 C CA . SER A 1 185 ? -13.684 -6.836 0.676 1.00 96.75 185 SER A CA 1
ATOM 1541 C C . SER A 1 185 ? -13.093 -6.798 -0.731 1.00 96.75 185 SER A C 1
ATOM 1543 O O . SER A 1 185 ? -13.147 -7.793 -1.454 1.00 96.75 185 SER A O 1
ATOM 1545 N N . ALA A 1 186 ? -12.469 -5.680 -1.113 1.00 95.81 186 ALA A N 1
ATOM 1546 C CA . ALA A 1 186 ? -11.797 -5.557 -2.401 1.00 95.81 186 ALA A CA 1
ATOM 1547 C C . ALA A 1 186 ? -10.603 -6.519 -2.523 1.00 95.81 186 ALA A C 1
ATOM 1549 O O . ALA A 1 186 ? -10.418 -7.134 -3.575 1.00 95.81 186 ALA A O 1
ATOM 1550 N N . ALA A 1 187 ? -9.821 -6.695 -1.454 1.00 95.12 187 ALA A N 1
ATOM 1551 C CA . ALA A 1 187 ? -8.717 -7.650 -1.426 1.00 95.12 187 ALA A CA 1
ATOM 1552 C C . ALA A 1 187 ? -9.204 -9.104 -1.586 1.00 95.12 187 ALA A C 1
ATOM 1554 O O . ALA A 1 187 ? -8.633 -9.884 -2.354 1.00 95.12 187 ALA A O 1
ATOM 1555 N N . ILE A 1 188 ? -10.294 -9.466 -0.909 1.00 94.12 188 ILE A N 1
ATOM 1556 C CA . ILE A 1 188 ? -10.899 -10.800 -0.998 1.00 94.12 188 ILE A CA 1
ATOM 1557 C C . ILE A 1 188 ? -11.456 -11.055 -2.402 1.00 94.12 188 ILE A C 1
ATOM 1559 O O . ILE A 1 188 ? -11.159 -12.093 -2.992 1.00 94.12 188 ILE A O 1
ATOM 1563 N N . ALA A 1 189 ? -12.204 -10.105 -2.969 1.00 90.25 189 ALA A N 1
ATOM 1564 C CA . ALA A 1 189 ? -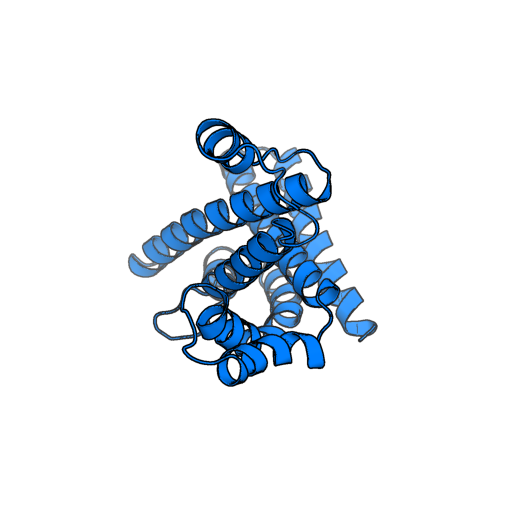12.807 -10.245 -4.295 1.00 90.25 189 ALA A CA 1
ATOM 1565 C C . ALA A 1 189 ? -11.752 -10.483 -5.389 1.00 90.25 189 ALA A C 1
ATOM 1567 O O . ALA A 1 189 ? -11.902 -11.381 -6.214 1.00 90.25 189 ALA A O 1
ATOM 1568 N N . GLN A 1 190 ? -10.638 -9.747 -5.346 1.00 82.00 190 GLN A N 1
ATOM 1569 C CA . GLN A 1 190 ? -9.531 -9.921 -6.295 1.00 82.00 190 GLN A CA 1
ATOM 1570 C C . GLN A 1 190 ? -8.808 -11.269 -6.166 1.00 82.00 190 GLN A C 1
ATOM 1572 O O . GLN A 1 190 ? -8.112 -11.685 -7.089 1.00 82.00 190 GLN A O 1
ATOM 1577 N N . SER A 1 191 ? -8.946 -11.950 -5.027 1.00 74.56 191 SER A N 1
ATOM 1578 C CA . SER A 1 191 ? -8.352 -13.273 -4.804 1.00 74.56 191 SER A CA 1
ATOM 1579 C C . SER A 1 191 ? -9.203 -14.407 -5.378 1.00 74.56 191 SER A C 1
ATOM 1581 O O . SER A 1 191 ? -8.713 -15.520 -5.499 1.00 74.56 191 SER A O 1
ATOM 1583 N N . GLN A 1 192 ? -10.462 -14.136 -5.735 1.00 64.94 192 GLN A N 1
ATOM 1584 C CA . GLN A 1 192 ? -11.370 -15.105 -6.361 1.00 64.94 192 GLN A CA 1
ATOM 1585 C C . GLN A 1 192 ? -11.342 -15.036 -7.896 1.00 64.94 192 GLN A C 1
ATOM 1587 O O . GLN A 1 192 ? -11.861 -15.927 -8.562 1.00 64.94 192 GLN A O 1
ATOM 1592 N N . THR A 1 193 ? -10.765 -13.970 -8.455 1.00 58.44 193 THR A N 1
ATOM 1593 C CA . THR A 1 193 ? -10.689 -13.711 -9.902 1.00 58.44 193 THR A CA 1
ATOM 1594 C C . THR A 1 193 ? -9.312 -13.979 -10.515 1.00 58.44 193 THR A C 1
ATOM 1596 O O . THR A 1 193 ? -9.167 -13.821 -11.725 1.00 58.44 193 THR A O 1
ATOM 1599 N N . ALA A 1 194 ? -8.314 -14.314 -9.693 1.00 51.66 194 ALA A N 1
ATOM 1600 C CA . ALA A 1 194 ? -6.938 -14.622 -10.090 1.00 51.66 194 ALA A CA 1
ATOM 1601 C C . ALA A 1 194 ? -6.697 -16.135 -10.038 1.00 51.66 194 ALA A C 1
ATOM 1603 O O . ALA A 1 194 ? -5.981 -16.640 -10.928 1.00 51.66 194 ALA A O 1
#

Sequence (194 aa):
MNATEHEELRIFAERFMHFMNLWTIYKDMLTGHYKPSYGEMLTAEDPRPIDNRKWPVNITMMFVLYAYFYSLIEDSDEGLNGFRVWREVWPQEKAAIDAVEARVGPFRDRLRLFRNRMGFHGSRTRSHEAAAFELFDKHTGTEVFDAMRLFKHLGAGLLGLDRAAVQKNLQEQQRFREWIDEAASAAIAQSQTA

Mean predicted aligned error: 6.66 Å

Radius of gyration: 18.86 Å; Cα contacts (8 Å, |Δi|>4): 173; chains: 1; bounding box: 46×45×51 Å